Protein 7ECQ (pdb70)

Structure (mmCIF, N/CA/C/O backbone):
data_7ECQ
#
_entry.id   7ECQ
#
_cell.length_a   40.186
_cell.length_b   60.782
_cell.length_c   78.907
_cell.angle_alpha   90.000
_cell.angle_beta   90.000
_cell.angle_gamma   90.000
#
_symmetry.space_group_name_H-M   'P 21 21 21'
#
loop_
_entity.id
_entity.type
_entity.pdbx_description
1 polymer 'Protein FAM3A'
2 non-polymer '[(2R)-1-(trimethyl-$l^4-azanyl)propan-2-yl] ethanoate'
3 non-polymer 'SULFATE ION'
4 water water
#
loop_
_atom_site.group_PDB
_atom_site.id
_atom_site.type_symbol
_atom_site.label_atom_id
_atom_site.label_alt_id
_atom_site.label_comp_id
_atom_site.label_asym_id
_atom_site.label_entity_id
_atom_site.label_seq_id
_atom_site.pdbx_PDB_ins_code
_atom_site.Cartn_x
_atom_site.Cartn_y
_atom_site.Cartn_z
_atom_site.occupancy
_atom_site.B_iso_or_equiv
_atom_site.auth_seq_id
_atom_site.auth_comp_id
_atom_site.auth_asym_id
_atom_site.auth_atom_id
_atom_site.pdbx_PDB_model_num
ATOM 1 N N . LYS A 1 1 ? -7.425 -15.284 37.386 1.00 45.88 56 LYS A N 1
ATOM 2 C CA . LYS A 1 1 ? -7.356 -14.804 36.009 1.00 49.49 56 LYS A CA 1
ATOM 3 C C . LYS A 1 1 ? -8.641 -14.101 35.589 1.00 42.31 56 LYS A C 1
ATOM 4 O O . LYS A 1 1 ? -9.736 -14.468 36.014 1.00 38.59 56 LYS A O 1
ATOM 10 N N . TYR A 1 2 ? -8.491 -13.090 34.740 1.00 28.25 57 TYR A N 1
ATOM 11 C CA . TYR A 1 2 ? -9.591 -12.281 3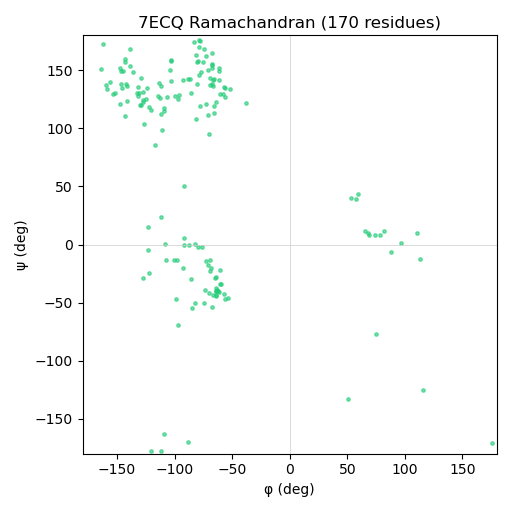4.259 1.00 19.71 57 TYR A CA 1
ATOM 12 C C . TYR A 1 2 ? -9.837 -12.605 32.785 1.00 19.33 57 TYR A C 1
ATOM 13 O O . TYR A 1 2 ? -9.396 -13.652 32.290 1.00 18.75 57 TYR A O 1
ATOM 22 N N . LYS A 1 3 ? -10.562 -11.727 32.095 1.00 18.07 58 LYS A N 1
ATOM 23 C CA . LYS A 1 3 ? -10.885 -11.976 30.697 1.00 13.77 58 LYS A CA 1
ATOM 24 C C . LYS A 1 3 ? -9.610 -12.192 29.888 1.00 15.74 58 LYS A C 1
ATOM 25 O O . LYS A 1 3 ? -8.616 -11.479 30.054 1.00 17.12 58 LYS A O 1
ATOM 31 N N . CYS A 1 4 ? -9.637 -13.217 29.037 1.00 13.83 59 CYS A N 1
ATOM 32 C CA . CYS A 1 4 ? -8.531 -13.639 28.180 1.00 13.83 59 CYS A CA 1
ATOM 33 C C . CYS A 1 4 ? -7.332 -14.154 28.959 1.00 14.87 59 CYS A C 1
ATOM 34 O O . CYS A 1 4 ? -6.261 -14.355 28.374 1.00 16.13 59 CYS A O 1
ATOM 37 N N . GLY A 1 5 ? -7.481 -14.388 30.261 1.00 17.66 60 GLY A N 1
ATOM 38 C CA . GLY A 1 5 ? -6.380 -14.882 31.059 1.00 18.51 60 GLY A CA 1
ATOM 39 C C . GLY A 1 5 ? -5.411 -13.820 31.519 1.00 18.57 60 GLY A C 1
ATOM 40 O O . GLY A 1 5 ? -4.324 -14.159 32.000 1.00 23.90 60 GLY A O 1
ATOM 41 N N . LEU A 1 6 ? -5.762 -12.546 31.378 1.00 16.10 61 LEU A N 1
ATOM 42 C CA . LEU A 1 6 ? -4.888 -11.485 31.835 1.00 16.57 61 LEU A CA 1
ATOM 43 C C . LEU A 1 6 ? -4.804 -11.507 33.362 1.00 19.15 61 LEU A C 1
ATOM 44 O O . LEU A 1 6 ? -5.743 -11.935 34.038 1.00 19.10 61 LEU A O 1
ATOM 49 N N . PRO A 1 7 ? -3.685 -11.054 33.930 1.00 18.11 62 PRO A N 1
ATOM 50 C CA . PRO A 1 7 ? -3.564 -11.030 35.397 1.00 23.18 62 PRO A CA 1
ATOM 51 C C . PRO A 1 7 ? -4.400 -9.951 36.068 1.00 27.69 62 PRO A C 1
ATOM 52 O O . PRO A 1 7 ? -4.582 -10.010 37.291 1.00 32.60 62 PRO A O 1
ATOM 56 N N . GLN A 1 8 ? -4.911 -8.978 35.320 1.00 22.46 63 GLN A N 1
ATOM 57 C CA . GLN A 1 8 ? -5.762 -7.926 35.854 1.00 27.25 63 GLN A CA 1
ATOM 58 C C . GLN A 1 8 ? -6.898 -7.676 34.873 1.00 32.42 63 GLN A C 1
ATOM 59 O O . GLN A 1 8 ? -6.754 -7.947 33.675 1.00 22.58 63 GLN A O 1
ATOM 65 N N . PRO A 1 9 ? -8.038 -7.181 35.351 1.00 22.68 64 PRO A N 1
ATOM 66 C CA . PRO A 1 9 ? -9.133 -6.833 34.435 1.00 22.02 64 PRO A CA 1
ATOM 67 C C . PRO A 1 9 ? -8.831 -5.541 33.689 1.00 21.19 64 PRO A C 1
ATOM 68 O O . PRO A 1 9 ? -7.897 -4.804 34.011 1.00 28.32 64 PRO A O 1
ATOM 72 N N . CYS A 1 10 ? -9.647 -5.276 32.664 1.00 18.49 65 CYS A N 1
ATOM 73 C CA . CYS A 1 10 ? -9.576 -4.038 31.891 1.00 23.33 65 CYS A CA 1
ATOM 74 C C . CYS A 1 10 ? -10.816 -3.205 32.186 1.00 40.99 65 CYS A C 1
ATOM 75 O O . CYS A 1 10 ? -11.877 -3.437 31.583 1.00 37.00 65 CYS A O 1
ATOM 78 N N . PRO A 1 11 ? -10.741 -2.222 33.065 1.00 26.50 66 PRO A N 1
ATOM 79 C CA . PRO A 1 11 ? -11.944 -1.461 33.416 1.00 30.33 66 PRO A CA 1
ATOM 80 C C . PRO A 1 11 ? -12.163 -0.285 32.482 1.00 37.14 66 PRO A C 1
ATOM 81 O O . PRO A 1 11 ? -11.489 -0.166 31.453 1.00 24.02 66 PRO A O 1
ATOM 85 N N . GLU A 1 12 ? -13.107 0.589 32.839 1.00 26.34 67 GLU A N 1
ATOM 86 C CA . GLU A 1 12 ? -13.367 1.815 32.085 1.00 31.49 67 GLU A CA 1
ATOM 87 C C . GLU A 1 12 ? -13.760 1.516 30.641 1.00 36.03 67 GLU A C 1
ATOM 88 O O . GLU A 1 12 ? -13.277 2.161 29.707 1.00 33.61 67 GLU A O 1
ATOM 94 N N . GLU A 1 13 ? -14.624 0.514 30.457 1.00 22.26 68 GLU A N 1
ATOM 95 C CA . GLU A 1 13 ? -15.207 0.142 29.170 1.00 22.20 68 GLU A CA 1
ATOM 96 C C . GLU A 1 13 ? -14.205 -0.465 28.192 1.00 21.00 68 GLU A C 1
ATOM 97 O O . GLU A 1 13 ? -14.554 -0.692 27.029 1.00 33.12 68 GLU A O 1
ATOM 103 N N . HIS A 1 14 ? -12.984 -0.757 28.627 1.00 16.63 69 HIS A N 1
ATOM 104 C CA . HIS A 1 14 ? -11.957 -1.241 27.715 1.00 13.99 69 HIS A CA 1
ATOM 105 C C . HIS A 1 14 ? -12.199 -2.702 27.327 1.00 13.17 69 HIS A C 1
ATOM 106 O O . HIS A 1 14 ? -12.837 -3.477 28.047 1.00 14.82 69 HIS A O 1
ATOM 113 N N . LEU A 1 15 ? -11.637 -3.083 26.182 1.00 10.92 70 LEU A N 1
ATOM 114 C CA . LEU A 1 15 ? -11.678 -4.458 25.695 1.00 10.35 70 LEU A CA 1
ATOM 115 C C . LEU A 1 15 ? -10.383 -5.173 26.067 1.00 11.13 70 LEU A C 1
ATOM 116 O O . LEU A 1 15 ? -9.291 -4.701 25.736 1.00 11.30 70 LEU A O 1
ATOM 121 N N . SER A 1 16 ? -10.504 -6.308 26.750 1.00 11.97 71 SER A N 1
ATOM 122 C CA . SER A 1 16 ? -9.345 -7.139 27.060 1.00 10.51 71 SER A CA 1
ATOM 123 C C . SER A 1 16 ? -8.991 -7.988 25.846 1.00 9.81 71 SER A C 1
ATOM 124 O O . SER A 1 16 ? -9.876 -8.546 25.191 1.00 12.55 71 SER A O 1
ATOM 127 N N . PHE A 1 17 ? -7.696 -8.111 25.549 1.00 9.76 72 PHE A N 1
ATOM 128 C CA . PHE A 1 17 ? -7.286 -8.972 24.446 1.00 8.90 72 PHE A CA 1
ATOM 129 C C . PHE A 1 17 ? -5.991 -9.693 24.781 1.00 10.13 72 PHE A C 1
ATOM 130 O O . PHE A 1 17 ? -5.188 -9.237 25.597 1.00 9.28 72 PHE A O 1
ATOM 138 N N . ARG A 1 18 ? -5.779 -10.818 24.100 1.00 9.96 73 ARG A N 1
ATOM 139 C CA . ARG A 1 18 ? -4.500 -11.513 24.130 1.00 8.81 73 ARG A CA 1
ATOM 140 C C . ARG A 1 18 ? -4.270 -12.145 22.763 1.00 10.09 73 ARG A C 1
ATOM 141 O O . ARG A 1 18 ? -5.180 -12.760 22.198 1.00 11.19 73 ARG A O 1
ATOM 149 N N . ILE A 1 19 ? -3.061 -11.987 22.236 1.00 9.13 74 ILE A N 1
ATOM 150 C CA . ILE A 1 19 ? -2.659 -12.592 20.970 1.00 9.06 74 ILE A CA 1
ATOM 151 C C . ILE A 1 19 ? -1.416 -13.428 21.217 1.00 10.58 74 ILE A C 1
ATOM 152 O O . ILE A 1 19 ? -0.484 -12.975 21.890 1.00 10.86 74 ILE A O 1
ATOM 157 N N . VAL A 1 20 ? -1.396 -14.641 20.671 1.00 10.39 75 VAL A N 1
ATOM 158 C CA . VAL A 1 20 ? -0.196 -15.469 20.626 1.00 9.90 75 VAL A CA 1
ATOM 159 C C . VAL A 1 20 ? 0.038 -15.840 19.173 1.00 10.68 75 VAL A C 1
ATOM 160 O O . VAL A 1 20 ? -0.870 -16.356 18.515 1.00 11.37 75 VAL A O 1
ATOM 164 N N . SER A 1 21 ? 1.232 -15.551 18.661 1.00 9.38 76 SER A N 1
ATOM 165 C CA . SER A 1 21 ? 1.536 -15.906 17.284 1.00 8.57 76 SER A CA 1
ATOM 166 C C . SER A 1 21 ? 1.885 -17.392 17.175 1.00 8.60 76 SER A C 1
ATOM 167 O O . SER A 1 21 ? 1.941 -18.127 18.165 1.00 8.99 76 SER A O 1
ATOM 170 N N . GLY A 1 22 ? 2.104 -17.851 15.950 1.00 9.08 77 GLY A N 1
ATOM 171 C CA . GLY A 1 22 ? 2.394 -19.253 15.743 1.00 7.92 77 GLY A CA 1
ATOM 172 C C . GLY A 1 22 ? 3.783 -19.642 16.208 1.00 9.45 77 GLY A C 1
ATOM 173 O O . GLY A 1 22 ? 4.678 -18.817 16.404 1.00 9.97 77 GLY A O 1
ATOM 174 N N . ALA A 1 23 ? 3.970 -20.940 16.386 1.00 8.97 78 ALA A N 1
ATOM 175 C CA . ALA A 1 23 ? 5.277 -21.500 16.717 1.00 8.91 78 ALA A CA 1
ATOM 176 C C . ALA A 1 23 ? 5.751 -22.318 15.524 1.00 9.24 78 ALA A C 1
ATOM 177 O O . ALA A 1 23 ? 5.164 -23.360 15.203 1.00 9.75 78 ALA A O 1
ATOM 179 N N . ALA A 1 24 ? 6.803 -21.833 14.861 1.00 9.88 79 ALA A N 1
ATOM 180 C CA . ALA A 1 24 ? 7.371 -22.468 13.670 1.00 10.67 79 ALA A CA 1
ATOM 181 C C . ALA A 1 24 ? 6.234 -22.732 12.684 1.00 10.04 79 ALA A C 1
ATOM 182 O O . ALA A 1 24 ? 5.400 -21.844 12.454 1.00 10.74 79 ALA A O 1
ATOM 184 N N . ASN A 1 25 ? 6.139 -23.922 12.100 1.00 10.88 80 ASN A N 1
ATOM 185 C CA . ASN A 1 25 ? 5.058 -24.243 11.181 1.00 11.18 80 ASN A CA 1
ATOM 186 C C . ASN A 1 25 ? 4.100 -25.281 11.751 1.00 10.64 80 ASN A C 1
ATOM 187 O O . ASN A 1 25 ? 3.419 -25.964 10.981 1.00 12.62 80 ASN A O 1
ATOM 192 N N . VAL A 1 26 ? 4.027 -25.413 13.077 1.00 10.10 81 VAL A N 1
ATOM 193 C CA . VAL A 1 26 ? 3.219 -26.487 13.659 1.00 11.35 81 VAL A CA 1
ATOM 194 C C . VAL A 1 26 ? 2.190 -26.070 14.707 1.00 9.83 81 VAL A C 1
ATOM 195 O O . VAL A 1 26 ? 1.188 -26.771 14.885 1.00 10.90 81 VAL A O 1
ATOM 199 N N . ILE A 1 27 ? 2.419 -24.992 15.454 1.00 8.47 82 ILE A N 1
ATOM 200 C CA . ILE A 1 27 ? 1.421 -24.538 16.426 1.00 10.01 82 ILE A CA 1
ATOM 201 C C . ILE A 1 27 ? 0.793 -23.250 15.927 1.00 9.55 82 ILE A C 1
ATOM 202 O O . ILE A 1 27 ? 1.479 -22.232 15.787 1.00 9.58 82 ILE A O 1
ATOM 207 N N . GLY A 1 28 ? -0.504 -23.286 15.675 1.00 9.16 83 GLY A N 1
ATOM 208 C CA . GLY A 1 28 ? -1.201 -22.116 15.212 1.00 9.37 83 GLY A CA 1
ATOM 209 C C . GLY A 1 28 ? -1.296 -21.013 16.247 1.00 9.12 83 GLY A C 1
ATOM 210 O O . GLY A 1 28 ? -1.088 -21.210 17.453 1.00 10.62 83 GLY A O 1
ATOM 211 N N . PRO A 1 29 ? -1.638 -19.825 15.773 1.00 8.82 84 PRO A N 1
ATOM 212 C CA . PRO A 1 29 ? -1.788 -18.664 16.649 1.00 9.42 84 PRO A CA 1
ATOM 213 C C . PRO A 1 29 ? -3.170 -18.659 17.291 1.00 8.98 84 PRO A C 1
ATOM 214 O O . PRO A 1 29 ? -4.043 -19.478 16.975 1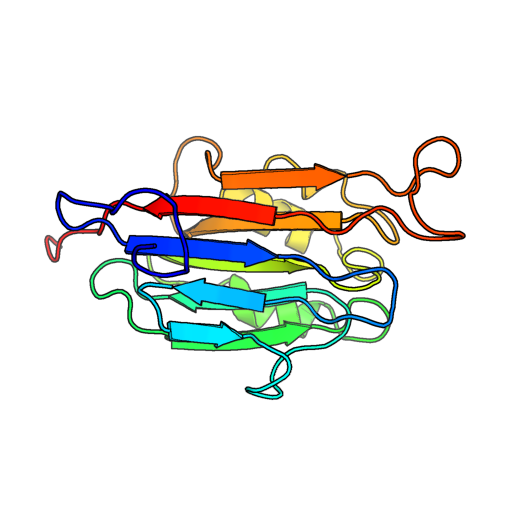.00 10.00 84 PRO A O 1
ATOM 218 N N . LYS A 1 30 ? -3.369 -17.712 18.205 1.00 9.49 85 LYS A N 1
ATOM 219 C CA . LYS A 1 30 ? -4.710 -17.493 18.729 1.00 10.29 85 LYS A CA 1
ATOM 220 C C . LYS A 1 30 ? -4.919 -16.020 19.035 1.00 9.50 85 LYS A C 1
ATOM 221 O O . LYS A 1 30 ? -3.972 -15.291 19.354 1.00 9.48 85 LYS A O 1
ATOM 227 N N . ILE A 1 31 ? -6.166 -15.583 18.902 1.00 9.31 86 ILE A N 1
ATOM 228 C CA . ILE A 1 31 ? -6.562 -14.215 19.205 1.00 9.19 86 ILE A CA 1
ATOM 229 C C . ILE A 1 31 ? -7.788 -14.273 20.106 1.00 8.78 86 ILE A C 1
ATOM 230 O O . ILE A 1 31 ? -8.825 -14.817 19.704 1.00 9.54 86 ILE A O 1
ATOM 235 N N . CYS A 1 32 ? -7.673 -13.706 21.307 1.00 9.09 87 CYS A N 1
ATOM 236 C CA . CYS A 1 32 ? -8.749 -13.656 22.287 1.00 9.52 87 CYS A CA 1
ATOM 237 C C . CYS A 1 32 ? -9.173 -12.209 22.493 1.00 9.45 87 CYS A C 1
ATOM 238 O O . CYS A 1 32 ? -8.330 -11.310 22.562 1.00 9.75 87 CYS A O 1
ATOM 241 N N . LEU A 1 33 ? -10.481 -11.980 22.591 1.00 10.53 88 LEU A N 1
ATOM 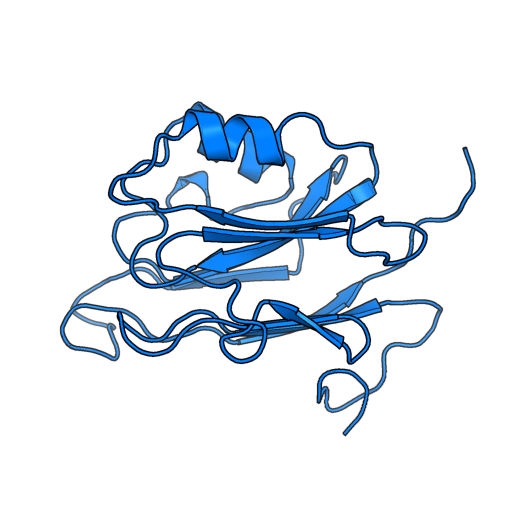242 C CA . LEU A 1 33 ? -11.020 -10.649 22.857 1.00 10.47 88 LEU A CA 1
ATOM 243 C C . LEU A 1 33 ? -12.208 -10.795 23.796 1.00 11.22 88 LEU A C 1
ATOM 244 O O . LEU A 1 33 ? -13.151 -11.529 23.486 1.00 12.31 88 LEU A O 1
ATOM 249 N N . GLU A 1 34 ? -12.162 -10.106 24.937 1.00 11.64 89 GLU A N 1
ATOM 250 C CA . GLU A 1 34 ? -13.278 -10.116 25.885 1.00 13.48 89 GLU A CA 1
ATOM 251 C C . GLU A 1 34 ? -13.669 -11.541 26.256 1.00 14.83 89 GLU A C 1
ATOM 252 O O . GLU A 1 34 ? -14.852 -11.879 26.361 1.00 15.33 89 GLU A O 1
ATOM 258 N N . ASP A 1 35 ? -12.656 -12.387 26.424 1.00 12.42 90 ASP A N 1
ATOM 259 C CA . ASP A 1 35 ? -12.782 -13.773 26.858 1.00 13.36 90 ASP A CA 1
ATOM 260 C C . ASP A 1 35 ? -13.330 -14.705 25.785 1.00 15.87 90 ASP A C 1
ATOM 261 O O . ASP A 1 35 ? -13.619 -15.869 26.078 1.00 17.47 90 ASP A O 1
ATOM 266 N N . LYS A 1 36 ? -13.480 -14.232 24.554 1.00 12.95 91 LYS A N 1
ATOM 267 C CA . LYS A 1 36 ? -13.951 -15.045 23.443 1.00 13.83 91 LYS A CA 1
ATOM 268 C C . LYS A 1 36 ? -12.813 -15.240 22.452 1.00 11.97 91 LYS A C 1
ATOM 269 O O . LYS A 1 36 ? -12.097 -14.291 22.122 1.00 12.45 91 LYS A O 1
ATOM 275 N N . MET A 1 37 ? -12.652 -16.462 21.961 1.00 11.93 92 MET A N 1
ATOM 276 C CA . MET A 1 37 ? -11.595 -16.745 20.996 1.00 11.18 92 MET A CA 1
ATOM 277 C C . MET A 1 37 ? -12.061 -16.328 19.608 1.00 13.46 92 MET A C 1
ATOM 278 O O . MET A 1 37 ? -12.927 -16.978 19.013 1.00 13.89 92 MET A O 1
ATOM 283 N N . LEU A 1 38 ? -11.495 -15.240 19.090 1.00 10.51 93 LEU A N 1
ATOM 284 C CA . LEU A 1 38 ? -11.817 -14.828 17.728 1.00 9.98 93 LEU A CA 1
ATOM 285 C C . LEU A 1 38 ? -11.224 -15.792 16.715 1.00 10.17 93 LEU A C 1
ATOM 286 O O . LEU A 1 38 ? -11.866 -16.123 15.714 1.00 10.93 93 LEU A O 1
ATOM 291 N N . MET A 1 39 ? -9.986 -16.229 16.942 1.00 8.71 94 MET A N 1
ATOM 292 C CA . MET A 1 39 ? -9.286 -17.142 16.049 1.00 9.58 94 MET A CA 1
ATOM 293 C C . MET A 1 39 ? -8.497 -18.120 16.897 1.00 8.33 94 MET A C 1
ATOM 294 O O . MET A 1 39 ? -7.837 -17.721 17.862 1.00 9.55 94 MET A O 1
ATOM 299 N N . SER A 1 40 ? -8.552 -19.397 16.531 1.00 9.05 95 SER A N 1
ATOM 300 C CA . SER A 1 40 ? -7.786 -20.422 17.228 1.00 10.64 95 SER A CA 1
ATOM 301 C C . SER A 1 40 ? -7.892 -21.702 16.422 1.00 12.46 95 SER A C 1
ATOM 302 O O . SER A 1 40 ? -8.737 -21.832 15.534 1.00 12.18 95 SER A O 1
ATOM 305 N N A SER A 1 41 ? -7.035 -22.663 16.762 0.50 13.89 96 SER A N 1
ATOM 306 N N B SER A 1 41 ? -7.023 -22.657 16.757 0.50 13.87 96 SER A N 1
ATOM 307 C CA A SER A 1 41 ? -7.137 -23.973 16.133 0.50 14.04 96 SER A CA 1
ATOM 308 C CA B SER A 1 41 ? -7.123 -23.984 16.162 0.50 14.03 96 SER A CA 1
ATOM 309 C C A SER A 1 41 ? -8.441 -24.674 16.505 0.50 16.22 96 SER A C 1
ATOM 310 C C B SER A 1 41 ? -8.456 -24.641 16.493 0.50 16.22 96 SER A C 1
ATOM 311 O O A SER A 1 41 ? -8.961 -25.469 15.714 0.50 18.39 96 SER A O 1
ATOM 312 O O B SER A 1 41 ? -9.003 -25.381 15.668 0.50 18.03 96 SER A O 1
ATOM 317 N N . VAL A 1 42 ? -8.993 -24.380 17.685 1.00 14.36 97 VAL A N 1
ATOM 318 C CA . VAL A 1 42 ? -10.264 -24.985 18.082 1.00 17.99 97 VAL A CA 1
ATOM 319 C C . VAL A 1 42 ? -11.404 -24.452 17.225 1.00 20.76 97 VAL A C 1
ATOM 320 O O . VAL A 1 42 ? -12.284 -25.212 16.797 1.00 22.00 97 VAL A O 1
ATOM 324 N N . LYS A 1 43 ? -11.415 -23.141 16.965 1.00 16.78 98 LYS A N 1
ATOM 325 C CA . LYS A 1 43 ? -12.361 -22.567 16.015 1.00 15.97 98 LYS A CA 1
ATOM 326 C C . LYS A 1 43 ? -12.055 -22.973 14.579 1.00 17.31 98 LYS A C 1
ATOM 327 O O . LYS A 1 43 ? -12.891 -22.747 13.697 1.00 22.12 98 LYS A O 1
ATOM 333 N N . ASP A 1 44 ? -10.871 -23.536 14.327 1.00 16.92 99 ASP A N 1
ATOM 334 C CA . ASP A 1 44 ? -10.467 -24.029 13.008 1.00 17.79 99 ASP A CA 1
ATOM 335 C C . ASP A 1 44 ? -10.521 -22.937 11.942 1.00 19.11 99 ASP A C 1
ATOM 336 O O . ASP A 1 44 ? -10.913 -23.177 10.798 1.00 17.80 99 ASP A O 1
ATOM 341 N N . ASN A 1 45 ? -10.107 -21.722 12.310 1.00 13.65 100 ASN A N 1
ATOM 342 C CA . ASN A 1 45 ? -10.085 -20.614 11.364 1.00 12.25 100 ASN A CA 1
ATOM 343 C C . ASN A 1 45 ? -8.706 -19.977 11.228 1.00 10.80 100 ASN A C 1
ATOM 344 O O . ASN A 1 45 ? -8.591 -18.886 10.665 1.00 13.01 100 ASN A O 1
ATOM 349 N N . VAL A 1 46 ? -7.657 -20.640 11.696 1.00 11.13 101 VAL A N 1
ATOM 350 C CA . VAL A 1 46 ? -6.296 -20.123 11.550 1.00 10.35 101 VAL A CA 1
ATOM 351 C C . VAL A 1 46 ? -5.577 -20.875 10.441 1.00 11.59 101 VAL A C 1
ATOM 352 O O . VAL A 1 46 ? -5.947 -21.992 10.063 1.00 14.79 101 VAL A O 1
ATOM 356 N N . GLY A 1 47 ? -4.537 -20.248 9.900 1.00 10.08 102 GLY A N 1
ATOM 357 C CA . GLY A 1 47 ? -3.723 -20.881 8.877 1.00 11.20 102 GLY A CA 1
ATOM 358 C C . GLY A 1 47 ? -2.400 -20.158 8.764 1.00 9.61 102 GLY A C 1
ATOM 359 O O . GLY A 1 47 ? -2.188 -19.109 9.377 1.00 10.42 102 GLY A O 1
ATOM 360 N N . ARG A 1 48 ? -1.500 -20.732 7.967 1.00 9.99 103 ARG A N 1
ATOM 361 C CA . ARG A 1 48 ? -0.200 -20.113 7.744 1.00 10.32 103 ARG A CA 1
ATOM 362 C C . ARG A 1 48 ? -0.367 -18.745 7.096 1.00 11.98 103 ARG A C 1
ATOM 363 O O . ARG A 1 48 ? -1.238 -18.532 6.243 1.00 12.62 103 ARG A O 1
ATOM 371 N N . GLY A 1 49 ? 0.461 -17.803 7.527 1.00 9.30 104 GLY A N 1
ATOM 372 C CA . GLY A 1 49 ? 0.460 -16.468 6.972 1.00 9.77 104 GLY A CA 1
ATOM 373 C C . GLY A 1 49 ? 0.049 -15.436 7.995 1.00 7.72 104 GLY A C 1
ATOM 374 O O . GLY A 1 49 ? 0.659 -15.339 9.071 1.00 10.12 104 GLY A O 1
ATOM 375 N N . LEU A 1 50 ? -0.970 -14.646 7.669 1.00 8.00 105 LEU A N 1
ATOM 376 C CA . LEU A 1 50 ? -1.492 -13.609 8.547 1.00 7.50 105 LEU A CA 1
ATOM 377 C C . LEU A 1 50 ? -2.902 -13.988 8.951 1.00 8.16 105 LEU A C 1
ATOM 378 O O . LEU A 1 50 ? -3.740 -14.265 8.091 1.00 10.11 105 LEU A O 1
ATOM 383 N N . ASN A 1 51 ? -3.161 -13.990 10.249 1.00 7.71 106 ASN A N 1
ATOM 384 C CA . ASN A 1 51 ? -4.461 -14.324 10.808 1.00 6.75 106 ASN A CA 1
ATOM 385 C C . ASN A 1 51 ? -5.029 -13.017 11.338 1.00 7.56 106 ASN A C 1
ATOM 386 O O . ASN A 1 51 ? -4.454 -12.414 12.252 1.00 8.05 106 ASN A O 1
ATOM 391 N N . ILE A 1 52 ? -6.120 -12.554 10.738 1.00 7.71 107 ILE A N 1
ATOM 392 C CA . ILE A 1 52 ? -6.590 -11.183 10.924 1.00 7.78 107 ILE A CA 1
ATOM 393 C C . ILE A 1 52 ? -8.052 -11.186 11.343 1.00 8.02 107 ILE A C 1
ATOM 394 O O . ILE A 1 52 ? -8.909 -11.719 10.625 1.00 8.60 107 ILE A O 1
ATOM 399 N N . ALA A 1 53 ? -8.345 -10.556 12.473 1.00 8.01 108 ALA A N 1
ATOM 400 C CA . ALA A 1 53 ? -9.713 -10.357 12.934 1.00 7.70 108 ALA A CA 1
ATOM 401 C C . ALA A 1 53 ? -10.045 -8.869 12.881 1.00 9.03 108 ALA A C 1
ATOM 402 O O . ALA A 1 53 ? -9.304 -8.039 13.430 1.00 9.29 108 ALA A O 1
ATOM 404 N N . LEU A 1 54 ? -11.137 -8.534 12.198 1.00 8.98 109 LEU A N 1
ATOM 405 C CA . LEU A 1 54 ? -11.643 -7.166 12.094 1.00 8.52 109 LEU A CA 1
ATOM 406 C C . LEU A 1 54 ? -12.787 -7.016 13.084 1.00 9.76 109 LEU A C 1
ATOM 407 O O . LEU A 1 54 ? -13.716 -7.830 13.080 1.00 9.20 109 LEU A O 1
ATOM 412 N N . VAL A 1 55 ? -12.718 -5.984 13.929 1.00 9.47 110 VAL A N 1
ATOM 413 C CA . VAL A 1 55 ? -13.616 -5.842 15.068 1.00 8.45 110 VAL A CA 1
ATOM 414 C C . VAL A 1 55 ? -14.185 -4.430 15.097 1.00 9.90 110 VAL A C 1
ATOM 415 O O . VAL A 1 55 ? -13.456 -3.452 14.908 1.00 10.01 110 VAL A O 1
ATOM 419 N N . ASN A 1 56 ? -15.489 -4.327 15.336 1.00 10.33 111 ASN A N 1
ATOM 420 C CA . ASN A 1 56 ? -16.123 -3.029 15.505 1.00 10.42 111 ASN A CA 1
ATOM 421 C C . ASN A 1 56 ? -15.561 -2.344 16.750 1.00 10.18 111 ASN A C 1
ATOM 422 O O . ASN A 1 56 ? -15.627 -2.894 17.852 1.00 11.49 111 ASN A O 1
ATOM 427 N N . GLY A 1 57 ? -15.009 -1.139 16.573 1.00 10.59 112 GLY A N 1
ATOM 428 C CA . GLY A 1 57 ? -14.344 -0.460 17.679 1.00 10.88 112 GLY A CA 1
ATOM 429 C C . GLY A 1 57 ? -15.268 0.065 18.759 1.00 13.95 112 GLY A C 1
ATOM 430 O O . GLY A 1 57 ? -14.798 0.354 19.867 1.00 12.91 112 GLY A O 1
ATOM 431 N N . VAL A 1 58 ? -16.564 0.199 18.463 1.00 13.08 113 VAL A N 1
ATOM 432 C CA . VAL A 1 58 ? -17.535 0.653 19.456 1.00 14.79 113 VAL A CA 1
ATOM 433 C C . VAL A 1 58 ? -18.033 -0.515 20.299 1.00 15.43 113 VAL A C 1
ATOM 434 O O . VAL A 1 58 ? -17.970 -0.490 21.534 1.00 18.18 113 VAL A O 1
ATOM 438 N N . SER A 1 59 ? -18.540 -1.557 19.638 1.00 16.34 114 SER A N 1
ATOM 439 C CA . SER A 1 59 ? -19.220 -2.655 20.312 1.00 17.86 114 SER A CA 1
ATOM 440 C C . SER A 1 59 ? -18.298 -3.814 20.652 1.00 18.47 114 SER A C 1
ATOM 441 O O . SER A 1 59 ? -18.636 -4.626 21.523 1.00 19.10 114 SER A O 1
ATOM 444 N N . GLY A 1 60 ? -17.154 -3.923 19.983 1.00 15.87 115 GLY A N 1
ATOM 445 C CA . GLY A 1 60 ? -16.327 -5.101 20.123 1.00 15.29 115 GLY A CA 1
ATOM 446 C C . GLY A 1 60 ? -16.809 -6.303 19.341 1.00 13.11 115 GLY A C 1
ATOM 447 O O . GLY A 1 60 ? -16.256 -7.392 19.516 1.00 15.10 115 GLY A O 1
ATOM 448 N N . GLU A 1 61 ? -17.821 -6.141 18.491 1.00 13.87 116 GLU A N 1
ATOM 449 C CA . GLU A 1 61 ? -18.327 -7.247 17.689 1.00 17.59 116 GLU A CA 1
ATOM 450 C C . GLU A 1 61 ? -17.301 -7.657 16.637 1.00 13.61 116 GLU A C 1
ATOM 451 O O . GLU A 1 61 ? -16.681 -6.813 15.986 1.00 12.20 116 GLU A O 1
ATOM 457 N N . LEU A 1 62 ? -17.123 -8.965 16.471 1.00 12.75 117 LEU A N 1
ATOM 458 C CA . LEU A 1 62 ? -16.281 -9.465 15.393 1.00 13.60 117 LEU A CA 1
ATOM 459 C C . LEU A 1 62 ? -16.997 -9.291 14.063 1.00 12.59 117 LEU A C 1
ATOM 460 O O . LEU A 1 62 ? -18.092 -9.828 13.862 1.00 17.36 117 LEU A O 1
ATOM 465 N N . LEU A 1 63 ? -16.380 -8.541 13.154 1.00 10.84 118 LEU A N 1
ATOM 466 C CA . LEU A 1 63 ? -16.925 -8.356 11.814 1.00 11.82 118 LEU A CA 1
ATOM 467 C C . LEU A 1 63 ? -16.566 -9.534 10.917 1.00 13.52 118 LEU A C 1
ATOM 468 O O . LEU A 1 63 ? -17.438 -10.111 10.259 1.00 15.23 118 LEU A O 1
ATOM 473 N N . GLU A 1 64 ? -15.287 -9.900 10.878 1.00 10.62 119 GLU A N 1
ATOM 474 C CA . GLU A 1 64 ? -14.844 -11.085 10.157 1.00 10.84 119 GLU A CA 1
ATOM 475 C C . GLU A 1 64 ? -13.439 -11.433 10.623 1.00 10.72 119 GLU A C 1
ATOM 476 O O . GLU A 1 64 ? -12.676 -10.552 11.018 1.00 12.01 119 GLU A O 1
ATOM 482 N N . ALA A 1 65 ? -13.102 -12.719 10.573 1.00 9.19 120 ALA A N 1
ATOM 483 C CA . ALA A 1 65 ? -11.756 -13.196 10.860 1.00 9.52 120 ALA A CA 1
ATOM 484 C C . ALA A 1 65 ? -11.346 -14.166 9.765 1.00 9.95 120 ALA A C 1
ATOM 485 O O . ALA A 1 65 ? -12.102 -15.091 9.444 1.00 10.88 120 ALA A O 1
ATOM 487 N N . ARG A 1 66 ? -10.157 -13.961 9.201 1.00 9.17 121 ARG A N 1
ATOM 488 C CA . ARG A 1 66 ? -9.682 -14.787 8.100 1.00 9.22 121 ARG A CA 1
ATOM 489 C C . ARG A 1 66 ? -8.170 -14.930 8.167 1.00 9.78 121 ARG A C 1
ATOM 490 O O . ARG A 1 66 ? -7.466 -14.040 8.652 1.00 9.25 121 ARG A O 1
ATOM 498 N N . ALA A 1 67 ? -7.678 -16.044 7.644 1.00 9.60 122 ALA A N 1
ATOM 499 C CA . ALA A 1 67 ? -6.254 -16.288 7.476 1.00 9.37 122 ALA A CA 1
ATOM 500 C C . ALA A 1 67 ? -5.866 -16.082 6.016 1.00 9.84 122 ALA A C 1
ATOM 501 O O . ALA A 1 67 ? -6.612 -16.453 5.101 1.00 12.27 122 ALA A O 1
ATOM 503 N N . PHE A 1 68 ? -4.695 -15.486 5.805 1.00 9.22 123 PHE A N 1
ATOM 504 C CA . PHE A 1 68 ? -4.179 -15.168 4.479 1.00 8.31 123 PHE A CA 1
ATOM 505 C C . PHE A 1 68 ? -2.834 -15.841 4.297 1.00 10.03 123 PHE A C 1
ATOM 506 O O . PHE A 1 68 ? -1.883 -15.554 5.032 1.00 10.44 123 PHE A O 1
ATOM 514 N N . ASP A 1 69 ? -2.770 -16.727 3.315 1.00 9.35 124 ASP A N 1
ATOM 515 C CA . ASP A 1 69 ? -1.567 -17.474 2.983 1.00 10.13 124 ASP A CA 1
ATOM 516 C C . ASP A 1 69 ? -0.575 -16.510 2.351 1.00 9.40 124 ASP A C 1
ATOM 517 O O . ASP A 1 69 ? -0.802 -16.012 1.244 1.00 11.15 124 ASP A O 1
ATOM 522 N N . MET A 1 70 ? 0.513 -16.224 3.059 1.00 8.48 125 MET A N 1
ATOM 523 C CA . MET A 1 70 ? 1.508 -15.278 2.580 1.00 7.96 125 MET A CA 1
ATOM 524 C C . MET A 1 70 ? 2.619 -15.941 1.785 1.00 10.46 125 MET A C 1
ATOM 525 O O . MET A 1 70 ? 3.577 -15.263 1.402 1.00 9.95 125 MET A O 1
ATOM 530 N N . TRP A 1 71 ? 2.500 -17.241 1.517 1.00 9.13 126 TRP A N 1
ATOM 531 C CA . TRP A 1 71 ? 3.408 -17.955 0.630 1.00 9.62 126 TRP A CA 1
ATOM 532 C C . TRP A 1 71 ? 2.824 -18.110 -0.766 1.00 10.70 126 TRP A C 1
ATOM 533 O O . TRP A 1 71 ? 3.512 -17.846 -1.756 1.00 14.89 126 TRP A O 1
ATOM 544 N N . ALA A 1 72 ? 1.566 -18.532 -0.863 1.00 11.21 127 ALA A N 1
ATOM 545 C CA . ALA A 1 72 ? 0.943 -18.843 -2.141 1.00 13.75 127 ALA A CA 1
ATOM 546 C C . ALA A 1 72 ? -0.332 -18.062 -2.416 1.00 17.57 127 ALA A C 1
ATOM 547 O O . ALA A 1 72 ? -0.878 -18.177 -3.519 1.00 19.57 127 ALA A O 1
ATOM 549 N N . GLY A 1 73 ? -0.817 -17.273 -1.473 1.00 12.93 128 GLY A N 1
ATOM 550 C CA . GLY A 1 73 ? -2.040 -16.537 -1.698 1.00 13.42 128 GLY A CA 1
ATOM 551 C C . GLY A 1 73 ? -1.827 -15.270 -2.502 1.00 14.64 128 GLY A C 1
ATOM 552 O O . GLY A 1 73 ? -0.740 -14.703 -2.564 1.00 18.46 128 GLY A O 1
ATOM 553 N N . ASP A 1 74 ? -2.902 -14.822 -3.142 1.00 12.22 129 ASP A N 1
ATOM 554 C CA . ASP A 1 74 ? -2.882 -13.574 -3.896 1.00 10.67 129 ASP A CA 1
ATOM 555 C C . ASP A 1 74 ? -2.992 -12.416 -2.910 1.00 9.45 129 ASP A C 1
ATOM 556 O O 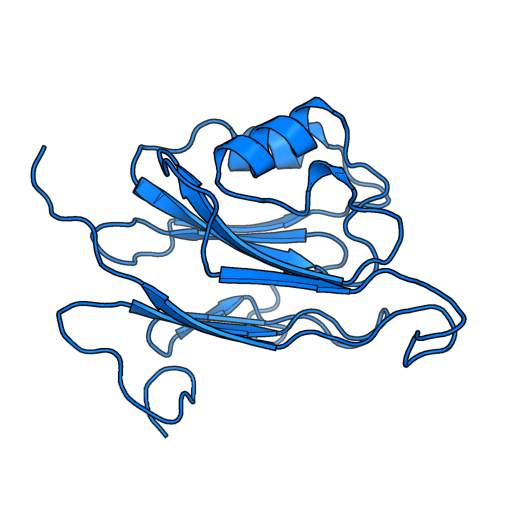. ASP A 1 74 ? -3.980 -12.301 -2.179 1.00 10.51 129 ASP A O 1
ATOM 561 N N . VAL A 1 75 ? -1.981 -11.552 -2.892 1.00 8.75 130 VAL A N 1
ATOM 562 C CA . VAL A 1 75 ? -1.985 -10.446 -1.943 1.00 10.36 130 VAL A CA 1
ATOM 563 C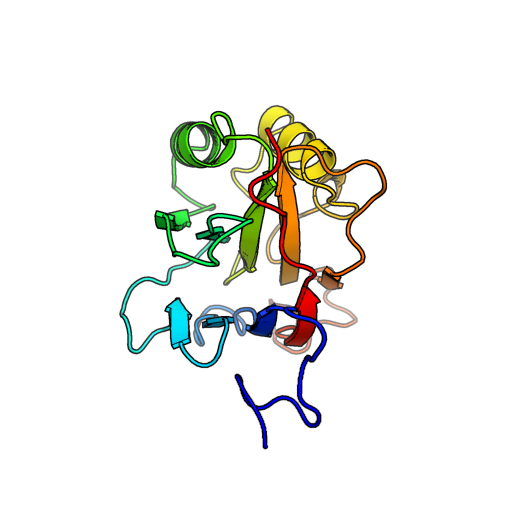 C . VAL A 1 75 ? -3.185 -9.522 -2.139 1.00 9.78 130 VAL A C 1
ATOM 564 O O . VAL A 1 75 ? -3.558 -8.793 -1.213 1.00 10.45 130 VAL A O 1
ATOM 568 N N . ASN A 1 76 ? -3.808 -9.522 -3.326 1.00 9.58 131 ASN A N 1
ATOM 569 C CA . ASN A 1 76 ? -4.982 -8.676 -3.525 1.00 9.01 131 ASN A CA 1
ATOM 570 C C . ASN A 1 76 ? -6.177 -9.138 -2.707 1.00 8.93 131 ASN A C 1
ATOM 571 O O . ASN A 1 76 ? -7.083 -8.336 -2.450 1.00 9.84 131 ASN A O 1
ATOM 576 N N . ASP A 1 77 ? -6.179 -10.402 -2.280 1.00 8.68 132 ASP A N 1
ATOM 577 C CA . ASP A 1 77 ? -7.190 -10.912 -1.355 1.00 8.59 132 ASP A CA 1
ATOM 578 C C . ASP A 1 77 ? -7.035 -10.248 0.017 1.00 8.13 132 ASP A C 1
ATOM 579 O O . ASP A 1 77 ? -7.975 -9.632 0.546 1.00 9.13 132 ASP A O 1
ATOM 584 N N . LEU A 1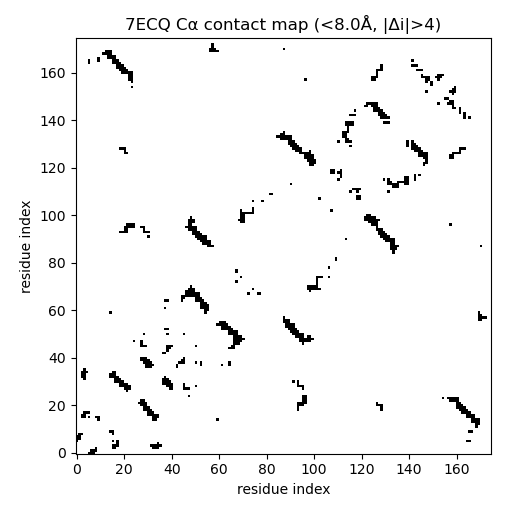 78 ? -5.827 -10.320 0.579 1.00 8.92 133 LEU A N 1
ATOM 585 C CA . LEU A 1 78 ? -5.508 -9.600 1.808 1.00 9.03 133 LEU A CA 1
ATOM 586 C C . LEU A 1 78 ? -5.837 -8.114 1.686 1.00 8.70 133 LEU A C 1
ATOM 587 O O . LEU A 1 78 ? -6.449 -7.521 2.581 1.00 9.68 133 LEU A O 1
ATOM 592 N N . LEU A 1 79 ? -5.443 -7.493 0.571 1.00 9.54 134 LEU A N 1
ATOM 593 C CA . LEU A 1 79 ? -5.665 -6.055 0.425 1.00 9.75 134 LEU A CA 1
ATOM 594 C C . LEU A 1 79 ? -7.148 -5.707 0.416 1.00 9.56 134 LEU A C 1
ATOM 595 O O . LEU A 1 79 ? -7.560 -4.702 1.010 1.00 10.74 134 LEU A O 1
ATOM 600 N N . LYS A 1 80 ? -7.968 -6.517 -0.254 1.00 9.17 135 LYS A N 1
ATOM 601 C CA . LYS A 1 80 ? -9.402 -6.253 -0.255 1.00 9.78 135 LYS A CA 1
ATOM 602 C C . LYS A 1 80 ? -9.985 -6.394 1.142 1.00 9.16 135 LYS A C 1
ATOM 603 O O . LYS A 1 80 ? -10.966 -5.724 1.474 1.00 10.98 135 LYS A O 1
ATOM 609 N N . PHE A 1 81 ? -9.384 -7.243 1.974 1.00 9.27 136 PHE A N 1
ATOM 610 C CA . PHE A 1 81 ? -9.873 -7.450 3.334 1.00 9.67 136 PHE A CA 1
ATOM 611 C C . PHE A 1 81 ? -9.546 -6.265 4.243 1.00 10.95 136 PHE A C 1
ATOM 612 O O . PHE A 1 81 ? -10.368 -5.879 5.083 1.00 11.39 136 PHE A O 1
ATOM 620 N N . ILE A 1 82 ? -8.353 -5.677 4.104 1.00 10.56 137 ILE A N 1
ATOM 621 C CA . ILE A 1 82 ? -7.902 -4.654 5.052 1.00 10.69 137 ILE A CA 1
ATOM 622 C C . ILE A 1 82 ? -8.066 -3.221 4.548 1.00 15.70 137 ILE A C 1
ATOM 623 O O . ILE A 1 82 ? -7.956 -2.285 5.359 1.00 16.07 137 ILE A O 1
ATOM 628 N N . ARG A 1 83 ? -8.325 -3.015 3.250 1.00 14.82 138 ARG A N 1
ATOM 629 C CA . ARG A 1 83 ? -8.428 -1.653 2.717 1.00 17.05 138 ARG A CA 1
ATOM 630 C C . ARG A 1 83 ? -9.721 -0.936 3.090 1.00 17.49 138 ARG A C 1
ATOM 631 O O . ARG A 1 83 ? -9.649 0.210 3.575 1.00 24.86 138 ARG A O 1
ATOM 639 N N . PRO A 1 84 ? -10.929 -1.509 2.897 1.00 13.66 139 PRO A N 1
ATOM 640 C CA . PRO A 1 84 ? -12.172 -0.740 2.986 1.00 15.45 139 PRO A CA 1
ATOM 641 C C . PRO A 1 84 ? -12.803 -0.752 4.375 1.00 21.60 139 PRO A C 1
ATOM 642 O O . PRO A 1 84 ? -13.993 -1.045 4.541 1.00 30.87 139 PRO A O 1
ATOM 646 N N . LEU A 1 85 ? -12.010 -0.442 5.389 1.00 15.65 140 LEU A N 1
ATOM 647 C CA . LEU A 1 85 ? -12.484 -0.509 6.759 1.00 15.05 140 LEU A CA 1
ATOM 648 C C . LEU A 1 85 ? -13.150 0.796 7.158 1.00 14.28 140 LEU A C 1
ATOM 649 O O . LEU A 1 85 ? -12.694 1.880 6.782 1.00 17.37 140 LEU A O 1
ATOM 654 N N . HIS A 1 86 ? -14.222 0.682 7.934 1.00 15.17 141 HIS A N 1
ATOM 655 C CA . HIS A 1 86 ? -14.826 1.860 8.531 1.00 18.70 141 HIS A CA 1
ATOM 656 C C . HIS A 1 86 ? -13.931 2.416 9.638 1.00 17.03 141 HIS A C 1
ATOM 657 O O . HIS A 1 86 ? -13.191 1.685 10.306 1.00 14.40 141 HIS A O 1
ATOM 664 N N . GLU A 1 87 ? -14.011 3.731 9.828 1.00 17.20 142 GLU A N 1
ATOM 665 C CA . GLU A 1 87 ? -13.250 4.400 10.875 1.00 14.14 142 GLU A CA 1
ATOM 666 C C . GLU A 1 87 ? -13.475 3.723 12.223 1.00 14.76 142 GLU A C 1
ATOM 667 O O . GLU A 1 87 ? -14.607 3.402 12.595 1.00 15.93 142 GLU A O 1
ATOM 673 N N . GLY A 1 88 ? -12.382 3.485 12.947 1.00 11.70 143 GLY A N 1
ATOM 674 C CA . GLY A 1 88 ? -12.451 2.866 14.252 1.00 11.74 143 GLY A CA 1
ATOM 675 C C . GLY A 1 88 ? -12.406 1.350 14.256 1.00 11.28 143 GLY A C 1
ATOM 676 O O . GLY A 1 88 ? -12.333 0.753 15.338 1.00 12.42 143 GLY A O 1
ATOM 677 N N . THR A 1 89 ? -12.445 0.704 13.091 1.00 10.32 144 THR A N 1
ATOM 678 C CA . THR A 1 89 ? -12.313 -0.748 13.053 1.00 11.17 144 THR A CA 1
ATOM 679 C C . THR A 1 89 ? -10.965 -1.160 13.632 1.00 9.42 144 THR A C 1
ATOM 680 O O . THR A 1 89 ? -9.922 -0.623 13.248 1.00 9.73 144 THR A O 1
ATOM 684 N N . LEU A 1 90 ? -10.997 -2.108 14.562 1.00 8.43 145 LEU A N 1
ATOM 685 C CA . LEU A 1 90 ? -9.789 -2.674 15.144 1.00 7.96 145 LEU A CA 1
ATOM 686 C C . LEU A 1 90 ? -9.335 -3.842 14.284 1.00 8.96 145 LEU A C 1
ATOM 687 O O . LEU A 1 90 ? -10.160 -4.603 13.763 1.00 9.40 145 LEU A O 1
ATOM 692 N N . VAL A 1 91 ? -8.021 -3.980 14.132 1.00 8.68 146 VAL A N 1
ATOM 693 C CA . VAL A 1 91 ? -7.421 -4.973 13.246 1.00 8.40 146 VAL A CA 1
ATOM 694 C C . VAL A 1 91 ? -6.426 -5.770 14.084 1.00 8.54 146 VAL A C 1
ATOM 695 O O . VAL A 1 91 ? -5.325 -5.281 14.388 1.00 8.55 146 VAL A O 1
ATOM 699 N N . PHE A 1 92 ? -6.799 -6.991 14.461 1.00 8.06 147 PHE A N 1
ATOM 700 C CA . PHE A 1 92 ? -5.949 -7.874 15.253 1.00 7.24 147 PHE A CA 1
ATOM 701 C C . PHE A 1 92 ? -5.221 -8.808 14.295 1.00 7.97 147 PHE A C 1
ATOM 702 O O . PHE A 1 92 ? -5.862 -9.443 13.451 1.00 8.79 147 PHE A O 1
ATOM 710 N N . VAL A 1 93 ? -3.895 -8.896 14.420 1.00 7.90 148 VAL A N 1
ATOM 711 C CA . VAL A 1 93 ? -3.063 -9.644 13.480 1.00 7.77 148 VAL A CA 1
ATOM 712 C C . VAL A 1 93 ? -2.117 -10.554 14.248 1.00 8.39 148 VAL A C 1
ATOM 713 O O . VAL A 1 93 ? -1.395 -10.098 15.147 1.00 8.87 148 VAL A O 1
ATOM 717 N N . ALA A 1 94 ? -2.081 -11.828 13.863 1.00 7.83 149 ALA A N 1
ATOM 718 C CA . ALA A 1 94 ? -1.100 -12.774 14.373 1.00 7.40 149 ALA A CA 1
ATOM 719 C C . ALA A 1 94 ? -0.478 -13.518 13.202 1.00 8.35 149 ALA A C 1
ATOM 720 O O . ALA A 1 94 ? -1.190 -14.105 12.376 1.00 8.07 149 ALA A O 1
ATOM 722 N N . SER A 1 95 ? 0.846 -13.526 13.139 1.00 7.54 150 SER A N 1
ATOM 723 C CA . SER A 1 95 ? 1.526 -14.280 12.103 1.00 7.07 150 SER A CA 1
ATOM 724 C C . SER A 1 95 ? 1.592 -15.763 12.470 1.00 7.37 150 SER A C 1
ATOM 725 O O . SER A 1 95 ? 1.512 -16.153 13.641 1.00 8.55 150 SER A O 1
ATOM 728 N N . TYR A 1 96 ? 1.758 -16.591 11.444 1.00 7.47 151 TYR A N 1
ATOM 729 C CA . TYR A 1 96 ? 1.996 -18.021 11.632 1.00 7.80 151 TYR A CA 1
ATOM 730 C C . TYR A 1 96 ? 2.889 -18.475 10.491 1.00 7.75 151 TYR A C 1
ATOM 731 O O . TYR A 1 96 ? 2.506 -18.329 9.322 1.00 8.30 151 TYR A O 1
ATOM 740 N N . ASP A 1 97 ? 4.066 -19.009 10.837 1.00 8.04 152 ASP A N 1
ATOM 741 C CA . ASP A 1 97 ? 5.029 -19.574 9.889 1.00 7.76 152 ASP A CA 1
ATOM 742 C C . ASP A 1 97 ? 5.750 -18.462 9.131 1.00 9.49 152 ASP A C 1
ATOM 743 O O . ASP A 1 97 ? 6.896 -18.132 9.453 1.00 8.77 152 ASP A O 1
ATOM 748 N N . ASP A 1 98 ? 5.083 -17.856 8.152 1.00 9.08 153 ASP A N 1
ATOM 749 C CA . ASP A 1 98 ? 5.704 -16.834 7.313 1.00 8.21 153 ASP A CA 1
ATOM 750 C C . ASP A 1 98 ? 4.670 -15.768 6.989 1.00 9.25 153 ASP A C 1
ATOM 751 O O . ASP A 1 98 ? 3.728 -16.025 6.231 1.00 10.69 153 ASP A O 1
ATOM 756 N N . PRO A 1 99 ? 4.814 -14.559 7.524 1.00 9.30 154 PRO A N 1
ATOM 757 C CA . PRO A 1 99 ? 3.835 -13.499 7.257 1.00 9.51 154 PRO A CA 1
ATOM 758 C C . PRO A 1 99 ? 4.174 -12.609 6.071 1.00 9.34 154 PRO A C 1
ATOM 759 O O . PRO A 1 99 ? 3.405 -11.686 5.788 1.00 10.36 154 PRO A O 1
ATOM 763 N N . ALA A 1 100 ? 5.297 -12.826 5.384 1.00 9.79 155 ALA A N 1
ATOM 764 C CA . ALA A 1 100 ? 5.899 -11.752 4.609 1.00 9.92 155 ALA A CA 1
ATOM 765 C C . ALA A 1 100 ? 6.087 -12.007 3.122 1.00 10.48 155 ALA A C 1
ATOM 766 O O . ALA A 1 100 ? 6.186 -11.029 2.379 1.00 10.36 155 ALA A O 1
ATOM 768 N N . THR A 1 101 ? 6.191 -13.256 2.667 1.00 9.20 156 THR A N 1
ATOM 769 C CA . THR A 1 101 ? 6.671 -13.496 1.305 1.00 9.55 156 THR A CA 1
ATOM 770 C C . THR A 1 101 ? 5.837 -12.758 0.256 1.00 10.28 156 THR A C 1
ATOM 771 O O . THR A 1 101 ? 6.391 -12.085 -0.623 1.00 12.04 156 THR A O 1
ATOM 775 N N . LYS A 1 102 ? 4.508 -12.834 0.346 1.00 9.30 157 LYS A N 1
ATOM 776 C CA . LYS A 1 102 ? 3.644 -12.190 -0.641 1.00 10.47 157 LYS A CA 1
ATOM 777 C C . LYS A 1 102 ? 3.328 -10.738 -0.313 1.00 9.12 157 LYS A C 1
ATOM 778 O O . LYS A 1 102 ? 2.618 -10.086 -1.086 1.00 11.09 157 LYS A O 1
ATOM 784 N N . MET A 1 103 ? 3.830 -10.212 0.798 1.00 10.01 158 MET A N 1
ATOM 785 C CA . MET A 1 103 ? 3.562 -8.821 1.135 1.00 11.15 158 MET A CA 1
ATOM 786 C C . MET A 1 103 ? 4.240 -7.900 0.125 1.00 13.98 158 MET A C 1
ATOM 787 O O . MET A 1 103 ? 5.386 -8.129 -0.278 1.00 18.12 158 MET A O 1
ATOM 792 N N . ASN A 1 104 ? 3.519 -6.869 -0.311 1.00 10.69 159 ASN A N 1
ATOM 793 C CA . ASN A 1 104 ? 4.051 -5.894 -1.258 1.00 11.76 159 ASN A CA 1
ATOM 794 C C . ASN A 1 104 ? 4.019 -4.499 -0.637 1.00 11.05 159 ASN A C 1
ATOM 795 O O . ASN A 1 104 ? 3.613 -4.314 0.512 1.00 12.18 159 ASN A O 1
ATOM 800 N N . GLU A 1 105 ? 4.442 -3.503 -1.416 1.00 13.38 160 GLU A N 1
ATOM 801 C CA . GLU A 1 105 ? 4.556 -2.156 -0.869 1.00 13.09 160 GLU A CA 1
ATOM 802 C C . GLU A 1 105 ? 3.195 -1.607 -0.455 1.00 13.47 160 GLU A C 1
ATOM 803 O O . GLU A 1 105 ? 3.070 -0.953 0.588 1.00 11.92 160 GLU A O 1
ATOM 809 N N . GLU A 1 106 ? 2.160 -1.870 -1.251 1.00 11.72 161 GLU A N 1
ATOM 810 C CA . GLU A 1 106 ? 0.831 -1.385 -0.910 1.00 11.39 161 GLU A CA 1
ATOM 811 C C . GLU A 1 106 ? 0.361 -1.964 0.421 1.00 12.46 161 GLU A C 1
ATOM 812 O O . GLU A 1 106 ? -0.219 -1.253 1.253 1.00 11.28 161 GLU A O 1
ATOM 818 N N . THR A 1 107 ? 0.635 -3.250 0.654 1.00 10.80 162 THR A N 1
ATOM 819 C CA . THR A 1 107 ? 0.241 -3.871 1.913 1.00 10.70 162 THR A CA 1
ATOM 820 C C . THR A 1 107 ? 1.009 -3.278 3.086 1.00 10.24 162 THR A C 1
ATOM 821 O O . THR A 1 107 ? 0.430 -3.018 4.145 1.00 10.57 162 THR A O 1
ATOM 825 N N . ARG A 1 108 ? 2.314 -3.071 2.925 1.00 9.58 163 ARG A N 1
ATOM 826 C CA . ARG A 1 108 ? 3.094 -2.478 4.002 1.00 8.89 163 ARG A CA 1
ATOM 827 C C . ARG A 1 108 ? 2.607 -1.070 4.314 1.00 10.28 163 ARG A C 1
ATOM 828 O O . ARG A 1 108 ? 2.522 -0.679 5.485 1.00 11.16 163 ARG A O 1
ATOM 836 N N . LYS A 1 109 ? 2.266 -0.301 3.276 1.00 10.62 164 LYS A N 1
ATOM 837 C CA . LYS A 1 109 ? 1.774 1.058 3.486 1.00 11.50 164 LYS A CA 1
ATOM 838 C C . LYS A 1 109 ? 0.449 1.049 4.238 1.00 11.04 164 LYS A C 1
ATOM 839 O O . LYS A 1 109 ? 0.242 1.840 5.164 1.00 11.28 164 LYS A O 1
ATOM 845 N N . LEU A 1 110 ? -0.460 0.147 3.865 1.00 10.71 165 LEU A N 1
ATOM 846 C CA . LEU A 1 110 ? -1.752 0.087 4.534 1.00 10.74 165 LEU A CA 1
ATOM 847 C C . LEU A 1 110 ? -1.597 -0.299 6.002 1.00 9.50 165 LEU A C 1
ATOM 848 O O . LEU A 1 110 ? -2.221 0.310 6.881 1.00 10.83 165 LEU A O 1
ATOM 853 N N . PHE A 1 111 ? -0.758 -1.300 6.297 1.00 9.92 166 PHE A N 1
ATOM 854 C CA . PHE A 1 111 ? -0.538 -1.655 7.698 1.00 8.89 166 PHE A CA 1
ATOM 855 C C . PHE A 1 111 ? 0.096 -0.502 8.468 1.00 10.35 166 PHE A C 1
ATOM 856 O O . PHE A 1 111 ? -0.251 -0.263 9.635 1.00 9.33 166 PHE A O 1
ATOM 864 N N . SER A 1 112 ? 1.032 0.219 7.838 1.00 10.40 167 SER A N 1
ATOM 865 C CA . SER A 1 112 ? 1.591 1.408 8.472 1.00 10.38 167 SER A CA 1
ATOM 866 C C . SER A 1 112 ? 0.496 2.4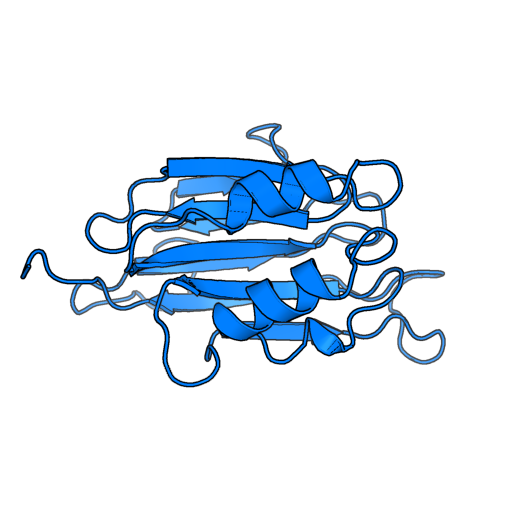11 8.818 1.00 10.64 167 SER A C 1
ATOM 867 O O . SER A 1 112 ? 0.478 2.971 9.922 1.00 10.40 167 SER A O 1
ATOM 870 N N . GLU A 1 113 ? -0.453 2.616 7.906 1.00 9.61 168 GLU A N 1
ATOM 871 C CA . GLU A 1 113 ? -1.536 3.561 8.164 1.00 11.27 168 GLU A CA 1
ATOM 872 C C . GLU A 1 113 ? -2.494 3.066 9.243 1.00 11.33 168 GLU A C 1
ATOM 873 O O . GLU A 1 113 ? -3.175 3.883 9.878 1.00 11.91 168 GLU A O 1
ATOM 879 N N . LEU A 1 114 ? -2.542 1.755 9.476 1.00 10.31 169 LEU A N 1
ATOM 880 C CA . LEU A 1 114 ? -3.295 1.176 10.578 1.00 10.18 169 LEU A CA 1
ATOM 881 C C . LEU A 1 114 ? -2.540 1.222 11.895 1.00 9.52 169 LEU A C 1
ATOM 882 O O . LEU A 1 114 ? -3.063 0.741 12.907 1.00 10.89 169 LEU A O 1
ATOM 887 N N . GLY A 1 115 ? -1.328 1.769 11.907 1.00 9.41 170 GLY A N 1
ATOM 888 C CA . GLY A 1 115 ? -0.557 1.947 13.118 1.00 10.24 170 GLY A CA 1
ATOM 889 C C . GLY A 1 115 ? 0.677 1.070 13.271 1.00 8.79 170 GLY A C 1
ATOM 890 O O . GLY A 1 115 ? 1.274 1.063 14.352 1.00 9.02 170 GLY A O 1
ATOM 891 N N . SER A 1 116 ? 1.091 0.343 12.233 1.00 8.73 171 SER A N 1
ATOM 892 C CA . SER A 1 116 ? 2.205 -0.593 12.360 1.00 8.94 171 SER A CA 1
ATOM 893 C C . SER A 1 116 ? 3.555 0.078 12.148 1.00 10.22 171 SER A C 1
ATOM 894 O O . SER A 1 116 ? 3.764 0.771 11.142 1.00 10.67 171 SER A O 1
ATOM 897 N N . ARG A 1 117 ? 4.478 -0.175 13.079 1.00 9.54 172 ARG A N 1
ATOM 898 C CA . ARG A 1 117 ? 5.883 0.181 12.920 1.00 10.73 172 ARG A CA 1
ATOM 899 C C . ARG A 1 117 ? 6.677 -0.888 12.186 1.00 11.65 172 ARG A C 1
ATOM 900 O O . ARG A 1 117 ? 7.669 -0.564 11.523 1.00 13.49 172 ARG A O 1
ATOM 908 N N . ASN A 1 118 ? 6.289 -2.154 12.303 1.00 9.81 173 ASN A N 1
ATOM 909 C CA . ASN A 1 118 ? 7.128 -3.247 11.839 1.00 9.92 173 ASN A CA 1
ATOM 910 C C . ASN A 1 118 ? 6.756 -3.768 10.459 1.00 10.26 173 ASN A C 1
ATOM 911 O O . ASN A 1 118 ? 7.554 -4.500 9.864 1.00 10.53 173 ASN A O 1
ATOM 916 N N . ALA A 1 119 ? 5.586 -3.400 9.930 1.00 9.67 174 ALA A N 1
ATOM 917 C CA . ALA A 1 119 ? 5.191 -3.927 8.628 1.00 9.64 174 ALA A CA 1
ATOM 918 C C . ALA A 1 119 ? 6.189 -3.553 7.544 1.00 11.02 174 ALA A C 1
ATOM 919 O O . ALA A 1 119 ? 6.444 -4.355 6.642 1.00 11.58 174 ALA A O 1
ATOM 921 N N . LYS A 1 120 ? 6.803 -2.371 7.639 1.00 11.17 175 LYS A N 1
ATOM 922 C CA . LYS A 1 120 ? 7.684 -1.926 6.564 1.00 11.62 175 LYS A CA 1
ATOM 923 C C . LYS A 1 120 ? 8.896 -2.830 6.403 1.00 12.64 175 LYS A C 1
ATOM 924 O O . LYS A 1 120 ? 9.427 -2.949 5.295 1.00 15.88 175 LYS A O 1
ATOM 930 N N . ASP A 1 121 ? 9.332 -3.488 7.478 1.00 13.12 176 ASP A N 1
ATOM 931 C CA . ASP A 1 121 ? 10.523 -4.328 7.444 1.00 15.77 176 ASP A CA 1
ATOM 932 C C . ASP A 1 121 ? 10.223 -5.814 7.523 1.00 12.27 176 ASP A C 1
ATOM 933 O O . ASP A 1 121 ? 11.164 -6.614 7.528 1.00 13.81 176 ASP A O 1
ATOM 938 N N . LEU A 1 122 ? 8.956 -6.208 7.597 1.00 10.83 177 LEU A N 1
ATOM 939 C CA . LEU A 1 122 ? 8.631 -7.614 7.774 1.00 11.41 177 LEU A CA 1
ATOM 940 C C . LEU A 1 122 ? 9.246 -8.456 6.660 1.00 10.45 177 LEU A C 1
ATOM 941 O O . LEU A 1 122 ? 9.186 -8.099 5.475 1.00 10.98 177 LEU A O 1
ATOM 946 N N . ALA A 1 123 ? 9.841 -9.586 7.047 1.00 9.16 178 ALA A N 1
ATOM 947 C CA . ALA A 1 123 ? 10.541 -10.464 6.121 1.00 10.01 178 ALA A CA 1
ATOM 948 C C . ALA A 1 123 ? 10.218 -11.918 6.446 1.00 9.75 178 ALA A C 1
ATOM 949 O O . ALA A 1 123 ? 9.619 -12.231 7.481 1.00 9.73 178 ALA A O 1
ATOM 951 N N . PHE A 1 124 ? 10.602 -12.794 5.520 1.00 9.57 179 PHE A N 1
ATOM 952 C CA . PHE A 1 124 ? 10.368 -14.233 5.567 1.00 10.38 179 PHE A CA 1
ATOM 953 C C . PHE A 1 124 ? 10.503 -14.790 6.978 1.00 8.10 179 PHE A C 1
ATOM 954 O O . PHE A 1 124 ? 11.555 -14.665 7.613 1.00 9.27 179 PHE A O 1
ATOM 962 N N . ARG A 1 125 ? 9.430 -15.414 7.463 1.00 9.03 180 ARG A N 1
ATOM 963 C CA . ARG A 1 125 ? 9.379 -16.145 8.731 1.00 9.31 180 ARG A CA 1
ATOM 964 C C . ARG A 1 125 ? 9.500 -15.290 9.994 1.00 9.50 180 ARG A C 1
ATOM 965 O O . ARG A 1 125 ? 9.624 -15.856 11.083 1.00 9.26 180 ARG A O 1
ATOM 973 N N . ASP A 1 126 ? 9.443 -13.962 9.902 1.00 8.77 181 ASP A N 1
ATOM 974 C CA . ASP A 1 126 ? 9.396 -13.157 11.119 1.00 8.44 181 ASP A CA 1
ATOM 975 C C . ASP A 1 126 ? 8.144 -13.495 11.929 1.00 8.21 181 ASP A C 1
ATOM 976 O O . ASP A 1 126 ? 7.114 -13.900 11.380 1.00 8.60 181 ASP A O 1
ATOM 981 N N . SER A 1 127 ? 8.236 -13.321 13.251 1.00 8.26 182 SER A N 1
ATOM 982 C CA . SER A 1 127 ? 7.058 -13.354 14.111 1.00 7.56 182 SER A CA 1
ATOM 983 C C . SER A 1 127 ? 6.523 -11.940 14.298 1.00 7.87 182 SER A C 1
ATOM 984 O O . SER A 1 127 ? 7.297 -10.990 14.455 1.00 7.79 182 SER A O 1
ATOM 987 N N . TRP A 1 128 ? 5.198 -11.806 14.313 1.00 7.89 183 TRP A N 1
ATOM 988 C CA . TRP A 1 128 ? 4.578 -10.487 14.384 1.00 6.70 183 TRP A CA 1
ATOM 989 C C . TRP A 1 128 ? 3.202 -10.612 15.018 1.00 7.09 183 TRP A C 1
ATOM 990 O O . TRP A 1 128 ? 2.405 -11.465 14.614 1.00 7.89 183 TRP A O 1
ATOM 1001 N N . VAL A 1 129 ? 2.935 -9.783 16.022 1.00 7.50 184 VAL A N 1
ATOM 1002 C CA . VAL A 1 129 ? 1.593 -9.601 16.567 1.00 8.40 184 VAL A CA 1
ATOM 1003 C C . VAL A 1 129 ? 1.310 -8.107 16.612 1.00 7.26 184 VAL A C 1
ATOM 1004 O O . VAL A 1 129 ? 2.210 -7.307 16.900 1.00 7.92 184 VAL A O 1
ATOM 1008 N N . PHE A 1 130 ? 0.067 -7.727 16.331 1.00 6.74 185 PHE A N 1
ATOM 1009 C CA . PHE A 1 130 ? -0.239 -6.322 16.091 1.00 8.10 185 PHE A CA 1
ATOM 1010 C C . PHE A 1 130 ? -1.723 -6.094 16.294 1.00 8.02 185 PHE A C 1
ATOM 1011 O O . PHE A 1 130 ? -2.544 -6.910 15.862 1.00 8.38 185 PHE A O 1
ATOM 1019 N N . VAL A 1 131 ? -2.070 -4.997 16.961 1.00 7.73 186 VAL A N 1
ATOM 1020 C CA . VAL A 1 131 ? -3.436 -4.482 16.934 1.00 8.07 186 VAL A CA 1
ATOM 1021 C C . VAL A 1 131 ? -3.397 -3.076 16.371 1.00 7.71 186 VAL A C 1
ATOM 1022 O O . VAL A 1 131 ? -2.798 -2.174 16.972 1.00 9.34 186 VAL A O 1
ATOM 1026 N N . GLY A 1 132 ? -4.024 -2.891 15.216 1.00 9.06 187 GLY A N 1
ATOM 1027 C CA . GLY A 1 132 ? -4.146 -1.594 14.599 1.00 10.19 187 GLY A CA 1
ATOM 1028 C C . GLY A 1 132 ? -5.585 -1.111 14.604 1.00 8.33 187 GLY A C 1
ATOM 1029 O O . GLY A 1 132 ? -6.498 -1.759 15.114 1.00 8.87 187 GLY A O 1
ATOM 1030 N N . ALA A 1 133 ? -5.773 0.062 14.005 1.00 8.61 188 ALA A N 1
ATOM 1031 C CA . ALA A 1 133 ? -7.118 0.602 13.883 1.00 9.75 188 ALA A CA 1
ATOM 1032 C C . ALA A 1 133 ? -7.187 1.567 12.713 1.00 9.85 188 ALA A C 1
ATOM 1033 O O . ALA A 1 133 ? -6.263 2.356 12.496 1.00 10.14 188 ALA A O 1
ATOM 1035 N N . LYS A 1 134 ? -8.294 1.506 11.979 1.00 8.88 189 LYS A N 1
ATOM 1036 C CA . LYS A 1 134 ? -8.544 2.472 10.917 1.00 10.75 189 LYS A CA 1
ATOM 1037 C C . LYS A 1 134 ? -8.731 3.859 11.518 1.00 10.57 189 LYS A C 1
ATOM 1038 O O . LYS A 1 134 ? -9.650 4.080 12.313 1.00 11.83 189 LYS A O 1
ATOM 1044 N N . GLY A 1 135 ? -7.857 4.790 11.143 1.00 12.28 190 GLY A N 1
ATOM 1045 C CA . GLY A 1 135 ? -7.916 6.151 11.643 1.00 13.40 190 GLY A CA 1
ATOM 1046 C C . GLY A 1 135 ? -7.006 6.456 12.813 1.00 14.50 190 GLY A C 1
ATOM 1047 O O . GLY A 1 135 ? -7.041 7.584 13.321 1.00 14.33 190 GLY A O 1
ATOM 1048 N N . VAL A 1 136 ? -6.205 5.494 13.274 1.00 11.51 191 VAL A N 1
ATOM 1049 C CA . VAL A 1 136 ? -5.274 5.784 14.359 1.00 11.49 191 VAL A CA 1
ATOM 1050 C C . VAL A 1 136 ? -4.287 6.861 13.904 1.00 11.64 191 VAL A C 1
ATOM 1051 O O . VAL A 1 136 ? -3.957 6.975 12.717 1.00 12.78 191 VAL A O 1
ATOM 1055 N N . GLN A 1 137 ? -3.825 7.674 14.857 1.00 11.81 192 GLN A N 1
ATOM 1056 C CA . GLN A 1 137 ? -2.937 8.782 14.526 1.00 12.31 192 GLN A CA 1
ATOM 1057 C C . GLN A 1 137 ? -1.477 8.399 14.742 1.00 16.31 192 GLN A C 1
ATOM 1058 O O . GLN A 1 137 ? -0.726 8.256 13.770 1.00 20.05 192 GLN A O 1
ATOM 1064 N N . ASN A 1 138 ? -1.057 8.225 15.992 1.00 14.24 193 ASN A N 1
ATOM 1065 C CA . ASN A 1 138 ? 0.284 7.728 16.255 1.00 13.58 193 ASN A CA 1
ATOM 1066 C C . ASN A 1 138 ? 0.332 6.213 16.024 1.00 14.88 193 ASN A C 1
ATOM 1067 O O . ASN A 1 138 ? -0.681 5.566 15.748 1.00 17.49 193 ASN A O 1
ATOM 1072 N N . LYS A 1 139 ? 1.527 5.645 16.133 1.00 13.19 194 LYS A N 1
ATOM 1073 C CA . LYS A 1 139 ? 1.681 4.204 15.967 1.00 11.68 194 LYS A CA 1
ATOM 1074 C C . LYS A 1 139 ? 1.000 3.455 17.108 1.00 11.86 194 LYS A C 1
ATOM 1075 O O . LYS A 1 139 ? 0.829 3.974 18.214 1.00 11.85 194 LYS A O 1
ATOM 1081 N N . SER A 1 140 ? 0.611 2.215 16.836 1.00 10.63 195 SER A N 1
ATOM 1082 C CA . SER A 1 140 ? -0.095 1.440 17.840 1.00 10.17 195 SER A CA 1
ATOM 1083 C C . SER A 1 140 ? 0.817 1.124 19.024 1.00 10.39 195 SER A C 1
ATOM 1084 O O . SER A 1 140 ? 1.999 0.826 18.841 1.00 10.78 195 SER A O 1
ATOM 1087 N N . PRO A 1 141 ? 0.291 1.163 20.251 1.00 9.16 196 PRO A N 1
ATOM 1088 C CA . PRO A 1 141 ? 1.053 0.694 21.409 1.00 10.79 196 PRO A CA 1
ATOM 1089 C C . PRO A 1 141 ? 1.056 -0.814 21.554 1.00 11.97 196 PRO A C 1
ATOM 1090 O O . PRO A 1 141 ? 1.695 -1.321 22.482 1.00 13.53 196 PRO A O 1
ATOM 1094 N N . PHE A 1 142 ? 0.356 -1.535 20.677 1.00 8.63 197 PHE A N 1
A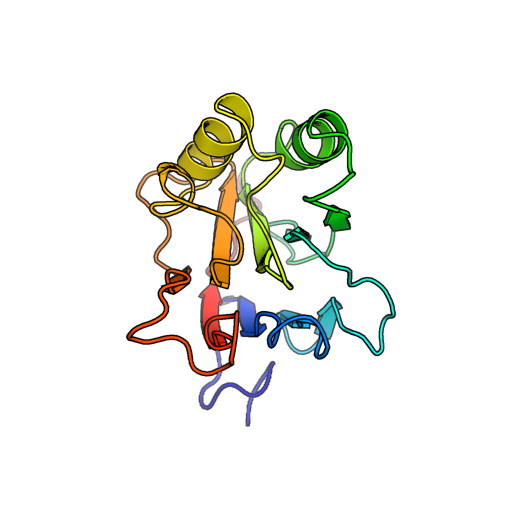TOM 1095 C CA . PHE A 1 142 ? 0.218 -2.990 20.753 1.00 8.19 197 PHE A CA 1
ATOM 1096 C C . PHE A 1 142 ? 0.849 -3.609 19.508 1.00 8.71 197 PHE A C 1
ATOM 1097 O O . PHE A 1 142 ? 0.163 -3.870 18.516 1.00 8.68 197 PHE A O 1
ATOM 1105 N N . GLU A 1 143 ? 2.158 -3.832 19.549 1.00 8.65 198 GLU A N 1
ATOM 1106 C CA . GLU A 1 143 ? 2.851 -4.451 18.430 1.00 7.95 198 GLU A CA 1
ATOM 1107 C C . GLU A 1 143 ? 4.146 -5.051 18.939 1.00 9.17 198 GLU A C 1
ATOM 1108 O O . GLU A 1 143 ? 4.877 -4.397 19.688 1.00 11.18 198 GLU A O 1
ATOM 1114 N N . GLN A 1 144 ? 4.418 -6.287 18.537 1.00 8.42 199 GLN A N 1
ATOM 1115 C CA . GLN A 1 144 ? 5.681 -6.939 18.833 1.00 8.33 199 GLN A CA 1
ATOM 1116 C C . GLN A 1 144 ? 6.165 -7.653 17.585 1.00 8.75 199 GLN A C 1
ATOM 1117 O O . GLN A 1 144 ? 5.369 -8.120 16.763 1.00 8.97 199 GLN A O 1
ATOM 1123 N N . HIS A 1 145 ? 7.480 -7.732 17.444 1.00 10.24 200 HIS A N 1
ATOM 1124 C CA . HIS A 1 145 ? 8.091 -8.297 16.255 1.00 9.88 200 HIS A CA 1
ATOM 1125 C C . HIS A 1 145 ? 9.369 -8.997 16.677 1.00 12.77 200 HIS A C 1
ATOM 1126 O O . HIS A 1 145 ? 10.121 -8.484 17.514 1.00 14.97 200 HIS A O 1
ATOM 1133 N N . MET A 1 146 ? 9.605 -10.177 16.115 1.00 10.32 201 MET A N 1
ATOM 1134 C CA . MET A 1 146 ? 10.878 -10.865 16.287 1.00 10.57 201 MET A CA 1
ATOM 1135 C C . MET A 1 146 ? 11.383 -11.254 14.909 1.00 10.53 201 MET A C 1
ATOM 1136 O O . MET A 1 146 ? 10.713 -12.006 14.196 1.00 10.13 201 MET A O 1
ATOM 1141 N N . LYS A 1 147 ? 12.558 -10.752 14.538 1.00 10.53 202 LYS A N 1
ATOM 1142 C CA . LYS A 1 147 ? 13.141 -11.091 13.249 1.00 11.50 202 LYS A CA 1
ATOM 1143 C C . LYS A 1 147 ? 13.528 -12.558 13.207 1.00 10.95 202 LYS A C 1
ATOM 1144 O O . LYS A 1 147 ? 14.103 -13.092 14.160 1.00 11.76 202 LYS A O 1
ATOM 1150 N N . ASN A 1 148 ? 13.241 -13.198 12.078 1.00 9.75 203 ASN A N 1
ATOM 1151 C CA . ASN A 1 148 ? 13.850 -14.485 11.761 1.00 11.52 203 ASN A CA 1
ATOM 1152 C C . ASN A 1 148 ? 15.348 -14.268 11.567 1.00 11.39 203 ASN A C 1
ATOM 1153 O O . ASN A 1 148 ? 15.764 -13.573 10.631 1.00 14.03 203 ASN A O 1
ATOM 1158 N N . SER A 1 149 ? 16.150 -14.831 12.468 1.00 11.51 204 SER A N 1
ATOM 1159 C CA . SER A 1 149 ? 17.601 -14.681 12.442 1.00 16.09 204 SER A CA 1
ATOM 1160 C C . SER A 1 149 ? 18.215 -15.922 13.075 1.00 14.52 204 SER A C 1
ATOM 1161 O O . SER A 1 149 ? 17.832 -16.300 14.184 1.00 15.10 204 SER A O 1
ATOM 1164 N N . LYS A 1 150 ? 19.188 -16.534 12.393 1.00 16.75 205 LYS A N 1
ATOM 1165 C CA . LYS A 1 150 ? 19.737 -17.794 12.893 1.00 19.56 205 LYS A CA 1
ATOM 1166 C C . LYS A 1 150 ? 20.371 -17.645 14.272 1.00 19.78 205 LYS A C 1
ATOM 1167 O O . LYS A 1 150 ? 20.301 -18.570 15.089 1.00 20.64 205 LYS A O 1
ATOM 1173 N N . HIS A 1 151 ? 20.974 -16.491 14.566 1.00 15.44 206 HIS A N 1
ATOM 1174 C CA . HIS A 1 151 ? 21.648 -16.327 15.850 1.00 19.69 206 HIS A CA 1
ATOM 1175 C C . HIS A 1 151 ? 20.673 -16.401 17.019 1.00 15.82 206 HIS A C 1
ATOM 1176 O O . HIS A 1 151 ? 20.999 -16.966 18.070 1.00 18.98 206 HIS A O 1
ATOM 1183 N N . THR A 1 152 ? 19.467 -15.845 16.857 1.00 14.48 207 THR A N 1
ATOM 1184 C CA . THR A 1 152 ? 18.509 -15.760 17.952 1.00 15.39 207 THR A CA 1
ATOM 1185 C C . THR A 1 152 ? 17.324 -16.708 17.829 1.00 11.95 207 THR A C 1
ATOM 1186 O O . THR A 1 152 ? 16.607 -16.880 18.820 1.00 16.07 207 THR A O 1
ATOM 1190 N N . ASN A 1 153 ? 17.101 -17.322 16.665 1.00 11.69 208 ASN A N 1
ATOM 1191 C CA . ASN A 1 153 ? 15.888 -18.121 16.466 1.00 10.59 208 ASN A CA 1
ATOM 1192 C C . ASN A 1 153 ? 15.780 -19.233 17.501 1.00 10.97 208 ASN A C 1
ATOM 1193 O O . ASN A 1 153 ? 16.713 -20.020 17.689 1.00 11.98 208 ASN A O 1
ATOM 1198 N N . LYS A 1 154 ? 14.615 -19.319 18.144 1.00 10.29 209 LYS A N 1
ATOM 1199 C CA . LYS A 1 154 ? 14.363 -20.399 19.092 1.00 10.92 209 LYS A CA 1
ATOM 1200 C C . LYS A 1 154 ? 14.364 -21.756 18.401 1.00 10.04 209 LYS A C 1
ATOM 1201 O O . LYS A 1 154 ? 14.867 -22.742 18.954 1.00 11.32 209 LYS A O 1
ATOM 1207 N N . TYR A 1 155 ? 13.792 -21.828 17.206 1.00 8.81 210 TYR A N 1
ATOM 1208 C CA . TYR A 1 155 ? 13.684 -23.067 16.450 1.00 9.78 210 TYR A CA 1
ATOM 1209 C C . TYR A 1 155 ? 14.710 -23.091 15.331 1.00 8.55 210 TYR A C 1
ATOM 1210 O O . TYR A 1 155 ? 15.206 -22.053 14.892 1.00 11.01 210 TYR A O 1
ATOM 1219 N N . GLU A 1 156 ? 15.024 -24.294 14.866 1.00 10.31 211 GLU A N 1
ATOM 1220 C CA . GLU A 1 156 ? 15.837 -24.455 13.668 1.00 12.21 211 GLU A CA 1
ATOM 1221 C C . GLU A 1 156 ? 14.994 -24.024 12.484 1.00 11.08 211 GLU A C 1
ATOM 1222 O O . GLU A 1 156 ? 14.210 -24.808 11.942 1.00 13.42 211 GLU A O 1
ATOM 1228 N N . GLY A 1 157 ? 15.151 -22.768 12.087 1.00 10.34 212 GLY A N 1
ATOM 1229 C CA . GLY A 1 157 ? 14.463 -22.216 10.941 1.00 11.02 212 GLY A CA 1
ATOM 1230 C C . GLY A 1 157 ? 13.438 -21.145 11.244 1.00 9.73 212 GLY A C 1
ATOM 1231 O O . GLY A 1 157 ? 12.992 -20.491 10.299 1.00 10.58 212 GLY A O 1
ATOM 1232 N N . TRP A 1 158 ? 13.034 -20.942 12.501 1.00 9.55 213 TRP A N 1
ATOM 1233 C CA . TRP A 1 158 ? 11.971 -19.996 12.823 1.00 9.10 213 TRP A CA 1
ATOM 1234 C C . TRP A 1 158 ? 12.239 -19.308 14.149 1.00 9.60 213 TRP A C 1
ATOM 1235 O O . TRP A 1 158 ? 12.800 -19.918 15.068 1.00 9.78 213 TRP A O 1
ATOM 1246 N N . PRO A 1 159 ? 11.789 -18.066 14.298 1.00 8.32 214 PRO A N 1
ATOM 1247 C CA . PRO A 1 159 ? 11.831 -17.384 15.596 1.00 9.17 214 PRO A CA 1
ATOM 1248 C C . PRO A 1 159 ? 10.700 -17.841 16.515 1.00 9.78 214 PRO A C 1
ATOM 1249 O O . PRO A 1 159 ? 9.759 -18.541 16.125 1.00 9.91 214 PRO A O 1
ATOM 1253 N N . GLU A 1 160 ? 10.808 -17.419 17.767 1.00 10.47 215 GLU A N 1
ATOM 1254 C CA . GLU A 1 160 ? 9.837 -17.785 18.787 1.00 8.64 215 GLU A CA 1
ATOM 1255 C C . GLU A 1 160 ? 8.476 -17.152 18.527 1.00 9.38 215 GLU A C 1
ATOM 1256 O O . GLU A 1 160 ? 8.346 -16.106 17.880 1.00 10.07 215 GLU A O 1
ATOM 1262 N N . ALA A 1 161 ? 7.454 -17.815 19.060 1.00 9.36 216 ALA A N 1
ATOM 1263 C CA . ALA A 1 161 ? 6.115 -17.245 19.114 1.00 9.57 216 ALA A CA 1
ATOM 1264 C C . ALA A 1 161 ? 6.070 -16.086 20.102 1.00 9.88 216 ALA A C 1
ATOM 1265 O O . ALA A 1 161 ? 6.705 -16.130 21.161 1.00 12.01 216 ALA A O 1
ATOM 1267 N N . LEU A 1 162 ? 5.293 -15.058 19.764 1.00 8.47 217 LEU A N 1
ATOM 1268 C CA . LEU A 1 162 ? 5.141 -13.873 20.598 1.00 8.59 217 LEU A CA 1
ATOM 1269 C C . LEU A 1 162 ? 3.802 -13.900 21.319 1.00 9.90 217 LEU A C 1
ATOM 1270 O O . LEU A 1 162 ? 2.815 -14.433 20.808 1.00 10.00 217 LEU A O 1
ATOM 1275 N N . GLU A 1 163 ? 3.772 -13.297 22.505 1.00 9.75 218 GLU A N 1
ATOM 1276 C CA . GLU A 1 163 ? 2.567 -13.189 23.316 1.00 10.40 218 GLU A CA 1
ATOM 1277 C C . GLU A 1 163 ? 2.377 -11.728 23.671 1.00 9.43 218 GLU A C 1
ATOM 1278 O O . GLU A 1 163 ? 3.321 -11.072 24.120 1.00 12.05 218 GLU A O 1
ATOM 1284 N N . MET A 1 164 ? 1.169 -11.217 23.465 1.00 8.52 219 MET A N 1
ATOM 1285 C CA . MET A 1 164 ? 0.871 -9.820 23.746 1.00 9.13 219 MET A CA 1
ATOM 1286 C C . MET A 1 164 ? -0.536 -9.722 24.315 1.00 10.28 219 MET A C 1
ATOM 1287 O O . MET A 1 164 ? -1.456 -10.389 23.830 1.00 9.60 219 MET A O 1
ATOM 1292 N N . GLU A 1 165 ? -0.705 -8.887 25.337 1.00 9.80 220 GLU A N 1
ATOM 1293 C CA . GLU A 1 165 ? -2.015 -8.697 25.940 1.00 10.81 220 GLU A CA 1
ATOM 1294 C C . GLU A 1 165 ? -2.178 -7.240 26.331 1.00 10.15 220 GLU A C 1
ATOM 1295 O O . GLU A 1 165 ? -1.198 -6.503 26.459 1.00 12.61 220 GLU A O 1
ATOM 1301 N N . GLY A 1 166 ? -3.424 -6.819 26.501 1.00 10.88 221 GLY A N 1
ATOM 1302 C CA . GLY A 1 166 ? -3.655 -5.436 26.872 1.00 11.64 221 GLY A CA 1
ATOM 1303 C C . GLY A 1 166 ? -5.125 -5.094 26.928 1.00 9.63 221 GLY A C 1
ATOM 1304 O O . GLY A 1 166 ? -5.998 -5.962 26.843 1.00 9.87 221 GLY A O 1
ATOM 1305 N N . CYS A 1 167 ? -5.372 -3.793 27.079 1.00 10.87 222 CYS A N 1
ATOM 1306 C CA . CYS A 1 167 ? -6.709 -3.234 27.252 1.00 11.56 222 CYS A CA 1
ATOM 1307 C C . CYS A 1 167 ? -6.892 -2.128 26.228 1.00 10.39 222 CYS A C 1
ATOM 1308 O O . CYS A 1 167 ? -6.122 -1.163 26.214 1.00 11.48 222 CYS A O 1
ATOM 1311 N N . ILE A 1 168 ? -7.911 -2.244 25.394 1.00 10.34 223 ILE A N 1
ATOM 1312 C CA . ILE A 1 168 ? -8.155 -1.312 24.294 1.00 10.77 223 ILE A CA 1
ATOM 1313 C C . ILE A 1 168 ? -9.348 -0.433 24.652 1.00 10.29 223 ILE A C 1
ATOM 1314 O O . ILE A 1 168 ? -10.420 -0.962 24.961 1.00 11.18 223 ILE A O 1
ATOM 1319 N N . PRO A 1 169 ? -9.224 0.890 24.592 1.00 10.76 224 PRO A N 1
ATOM 1320 C CA . PRO A 1 169 ? -10.393 1.737 24.852 1.00 12.43 224 PRO A CA 1
ATOM 1321 C C . PRO A 1 169 ? -11.445 1.543 23.773 1.00 11.52 224 PRO A C 1
ATOM 1322 O O . PRO A 1 169 ? -11.127 1.358 22.597 1.00 12.13 224 PRO A O 1
ATOM 1326 N N . ARG A 1 170 ? -12.709 1.573 24.193 1.00 12.21 225 ARG A N 1
ATOM 1327 C CA . ARG A 1 170 ? -13.813 1.526 23.251 1.00 13.12 225 ARG A CA 1
ATOM 1328 C C . ARG A 1 170 ? -14.028 2.885 22.614 1.00 12.47 225 ARG A C 1
ATOM 1329 O O . ARG A 1 170 ? -13.849 3.934 23.245 1.00 12.26 225 ARG A O 1
ATOM 1337 N N . ARG A 1 171 ? -14.428 2.859 21.353 1.00 11.91 226 ARG A N 1
ATOM 1338 C CA . ARG A 1 171 ? -14.930 4.038 20.687 1.00 11.94 226 ARG A CA 1
ATOM 1339 C C . ARG A 1 171 ? -16.358 4.313 21.146 1.00 13.76 226 ARG A C 1
ATOM 1340 O O . ARG A 1 171 ? -17.118 3.397 21.479 1.00 14.02 226 ARG A O 1
ATOM 1348 N N . SER A 1 172 ? -16.712 5.591 21.184 1.00 12.64 227 SER A N 1
ATOM 1349 C CA . SER A 1 172 ? -18.068 5.988 21.513 1.00 14.89 227 SER A CA 1
ATOM 1350 C C . SER A 1 172 ? -18.958 5.878 20.282 1.00 17.43 227 SER A C 1
ATOM 1351 O O . SER A 1 172 ? -18.494 5.812 19.140 1.00 16.75 227 SER A O 1
ATOM 1354 N N . ILE A 1 173 ? -20.271 5.880 20.526 1.00 18.16 228 ILE A N 1
ATOM 1355 C CA . ILE A 1 173 ? -21.222 5.965 19.420 1.00 24.27 228 ILE A CA 1
ATOM 1356 C C . ILE A 1 173 ? -21.321 7.367 18.849 1.00 22.18 228 ILE A C 1
ATOM 1357 O O . ILE A 1 173 ? -22.068 7.576 17.884 1.00 31.19 228 ILE A O 1
ATOM 1362 N N . ALA A 1 174 ? -20.597 8.333 19.417 1.00 23.59 229 ALA A N 1
ATOM 1363 C CA . ALA A 1 174 ? -20.619 9.703 18.918 1.00 30.21 229 ALA A CA 1
ATOM 1364 C C . ALA A 1 174 ? -20.231 9.737 17.447 1.00 48.56 229 ALA A C 1
ATOM 1365 O O . ALA A 1 174 ? -19.188 9.207 17.052 1.00 29.10 229 ALA A O 1
ATOM 1367 N N . GLY A 1 175 ? -21.081 10.362 16.640 1.00 49.31 230 GLY A N 1
ATOM 1368 C CA . GLY A 1 175 ? -20.903 10.358 15.202 1.00 46.88 230 GLY A CA 1
ATOM 1369 C C . GLY A 1 175 ? -21.486 9.106 14.576 1.00 36.06 230 GLY A C 1
ATOM 1370 O O . GLY A 1 175 ? -21.532 8.973 13.354 1.00 70.29 230 GLY A O 1
#

Sequence (175 aa):
KYKCGLPQPCPEEHLSFRIVSGAANVIGPKICLEDKMLMSSSVKDNVGRGLNIALVNGVSGELLEARAFDMWAGDVNDLLKFIRPLHEGTLVFVASYDDPATKMNEETRKLFSELGSRNAKDLAFRDSWVFVGAKGVQNKSPFEQHMKNSKHTNKYEGWPEALEMEGCIPRRSIAG

Organism: Mus musculus (NCBI:txid10090)

InterPro domains:
  IPR039220 FAM3 family [PTHR14592] (1-226)
  IPR039475 FAM3C (ILEI) domain [cd13940] (55-224)
  IPR039477 ILEI/PANDER domain [PF15711] (103-190)

GO terms:
  GO:0010467 gene expression (P, IDA)
  GO:0030073 insulin secretion (P, IDA)
  GO:0001974 blood vessel remodeling (P, IMP)
  GO:0009749 response to glucose (P, IMP)
  GO:0010467 gene expression (P, IMP)
  GO:0014824 artery smooth muscle contraction (P, IMP)
  GO:1990776 response to angiotensin (P, IMP)
  GO:0030073 insulin secretion (P, IMP)
  GO:0055074 calcium ion homeostasis (P, IMP)
  GO:0006006 glucose metabolic process (P, IMP)
  GO:0006754 ATP biosynthetic process (P, IMP)
  GO:0007005 mitochondrion organization (P, IMP)
  GO:0007507 heart development (P, IMP)
  GO:0008217 regulation of blood pressure (P, IMP)

B-factor: mean 17.69, std 11.43, range [6.7, 82.01]

Foldseek 3Di:
DAAPPDPDDFDPQWKKKKKKAAFAQPAHIWIGIRNRTQDHVVVPATHAAKWKWKAAQAPRHTPDIHYAHQPPGAVVVVCVVQPPDDFRIKIWIWHYNFHHNNDDPVNLVSVVQQQDPCSVPGDGQKTKTDIGGHPDDHHDPWIDIGDQDPVAAPDDRHRGMDMTIDIGHGDHPPD

Radius of gyration: 15.18 Å; Cα contacts (8 Å, |Δi|>4): 471; chains: 1; bounding box: 43×37×40 Å

Solvent-accessible surface area: 9176 Å² total; per-residue (Å²): 211,110,102,14,29,8,94,120,64,17,88,143,133,47,0,2,0,57,0,26,3,6,8,14,80,115,109,18,2,92,0,8,4,36,87,139,54,16,0,9,74,143,115,124,47,32,22,106,0,0,0,0,0,12,0,49,7,45,64,16,102,66,90,86,20,83,36,8,47,2,135,68,23,96,22,93,64,1,1,154,17,1,111,97,22,155,90,8,6,15,0,0,0,0,3,28,32,7,0,4,60,81,14,56,134,82,0,40,132,21,0,40,98,1,2,2,141,39,0,133,80,3,52,86,60,5,7,0,0,0,7,3,20,69,38,56,179,127,69,12,114,40,31,67,43,61,118,49,43,170,173,83,27,138,72,149,31,37,3,57,27,14,101,12,66,12,44,10,85,86,112,74,151,82,127

Nearest PDB structures (foldseek):
  7ecq-assembly1_A  TM=1.006E+00  e=3.734E-33  Mus musculus
  5lc2-assembly1_A  TM=9.883E-01  e=2.646E-24  Homo sapiens
  5lc2-assembly2_B  TM=9.876E-01  e=2.083E-23  Homo sapiens
  5lc3-assembly2_B  TM=9.822E-01  e=1.819E-22  Mus musculus
  5lc3-assembly1_A  TM=9.778E-01  e=1.915E-22  Mus musculus

Secondary structure (DSSP, 8-state):
--GGG-SS---TTPEEEEEE--BTTTB--EEEETTEEEE-TTTT---SEEEEEEE-TTT--EEEEEEE-TTTS-HHHHHHHHSSPPTT-EEEEEEES-S-TT--HHHHHHHHHTT-SSGGG--TT-EEEEEEETT--S--S-EEEE---TTT-SBTTBPPPPEEEEEEPPPPS--